Protein AF-A0A7R9T2K2-F1 (afdb_monomer_lite)

pLDDT: mean 84.85, std 17.27, range [42.06, 98.44]

Secondary structure (DSSP, 8-state):
----HHHHHHHHHHHHHHHHHHHHHHHHHH---SEEE-TTS-EEE--HHHHHHHHHHHHHHHHHHHHHHHHTTT-HHHHHHHHHHHHHHHHHHHHTTTTTHHHHHHSTTTHHHHHHHHHHS-HHHHHHHHHHHT--BTTTB--HHHHHTSTTHHHHHHHHHHHHHHHHHT--S--HHHHHHHHHHIIIIIHHHHHHHHHTHHHHHH-TTHHHHHHHHHHHHTT----

Organism: NCBI:txid242159

Foldseek 3Di:
DDDDPVVVVVVVVVVVVCVVVVVVVVCVVVVCPQWDQFPVRDIAHDDVVLLVVLVVLVVLLVVLVVVLVVCVVPDVVVNVVSLVVNQVSLLVNLVVCPLRLQNQQQGPRRLVSNLSSLQSYDLVSLLVSLLRQQDADPVRGHHLLRLQLGPRSLVSLLSSLLSNLVVLLPPPDDDVVNVVVVVCSCVRHLVSNVVSCVVCVVVLCPRPRNVSSVVSSVCSVVSHSPD

Radius of gyration: 21.31 Å; chains: 1; bounding box: 49×61×59 Å

Structure (mmCIF, N/CA/C/O backbone):
data_AF-A0A7R9T2K2-F1
#
_entry.id   AF-A0A7R9T2K2-F1
#
loop_
_atom_site.group_PDB
_atom_site.id
_atom_site.type_symbol
_atom_site.label_atom_id
_atom_site.label_alt_id
_atom_site.label_comp_id
_atom_site.label_asym_id
_atom_site.label_entity_id
_atom_site.label_seq_id
_atom_site.pdbx_PDB_ins_code
_atom_site.Cartn_x
_atom_site.Cartn_y
_atom_site.Cartn_z
_atom_site.occupancy
_atom_site.B_iso_or_equiv
_atom_site.auth_seq_id
_atom_site.auth_comp_id
_atom_site.auth_asym_id
_atom_site.auth_atom_id
_atom_site.pdbx_PDB_model_num
ATOM 1 N N . ARG A 1 1 ? 20.305 40.143 42.057 1.00 48.41 1 ARG A N 1
ATOM 2 C CA . ARG A 1 1 ? 20.925 39.956 40.721 1.00 48.41 1 ARG A CA 1
ATOM 3 C C . ARG A 1 1 ? 19.793 39.776 39.711 1.00 48.41 1 ARG A C 1
ATOM 5 O O . ARG A 1 1 ? 19.156 38.735 39.731 1.00 48.41 1 ARG A O 1
ATOM 12 N N . ARG A 1 2 ? 19.451 40.817 38.937 1.00 42.06 2 ARG A N 1
ATOM 13 C CA . ARG A 1 2 ? 18.378 40.760 37.926 1.00 42.06 2 ARG A CA 1
ATOM 14 C C . ARG A 1 2 ? 18.908 40.005 36.703 1.00 42.06 2 ARG A C 1
ATOM 16 O O . ARG A 1 2 ? 19.806 40.507 36.034 1.00 42.06 2 ARG A O 1
ATOM 23 N N . PHE A 1 3 ? 18.397 38.805 36.438 1.00 43.12 3 PHE A N 1
ATOM 24 C CA . PHE A 1 3 ? 18.630 38.129 35.161 1.00 43.12 3 PHE A CA 1
ATOM 25 C C . PHE A 1 3 ? 17.801 38.852 34.093 1.00 43.12 3 PHE A C 1
ATOM 27 O O . PHE A 1 3 ? 16.577 38.886 34.155 1.00 43.12 3 PHE A O 1
ATOM 34 N N . SER A 1 4 ? 18.491 39.513 33.166 1.00 47.34 4 SER A N 1
ATOM 35 C CA . SER A 1 4 ? 17.900 40.232 32.037 1.00 47.34 4 SER A CA 1
ATOM 36 C C . SER A 1 4 ? 17.168 39.257 31.108 1.00 47.34 4 SER A C 1
ATOM 38 O O . SER A 1 4 ? 17.781 38.312 30.615 1.00 47.34 4 SER A O 1
ATOM 40 N N . GLY A 1 5 ? 15.884 39.506 30.822 1.00 48.59 5 GLY A N 1
ATOM 41 C CA . GLY A 1 5 ? 15.076 38.722 29.872 1.00 48.59 5 GLY A CA 1
ATOM 42 C C . GLY A 1 5 ? 15.668 38.636 28.455 1.00 48.59 5 GLY A C 1
ATOM 43 O O . GLY A 1 5 ? 15.322 37.735 27.694 1.00 48.59 5 GLY A O 1
ATOM 44 N N . ALA A 1 6 ? 16.641 39.492 28.122 1.00 51.66 6 ALA A N 1
ATOM 45 C CA . ALA A 1 6 ? 17.365 39.446 26.855 1.00 51.66 6 ALA A CA 1
ATOM 46 C C . ALA A 1 6 ? 18.322 38.242 26.722 1.00 51.66 6 ALA A C 1
ATOM 48 O O . ALA A 1 6 ? 18.713 37.910 25.602 1.00 51.66 6 ALA A O 1
ATOM 49 N N . SER A 1 7 ? 18.714 37.584 27.824 1.00 51.03 7 SER A N 1
ATOM 50 C CA . SER A 1 7 ? 19.574 36.386 27.781 1.00 51.03 7 SER A CA 1
ATOM 51 C C . SER A 1 7 ? 18.786 35.099 27.514 1.00 51.03 7 SER A C 1
ATOM 53 O O . SER A 1 7 ? 19.304 34.182 26.880 1.00 51.03 7 SER A O 1
ATOM 55 N N . ILE A 1 8 ? 17.521 35.054 27.941 1.00 51.62 8 ILE A N 1
ATOM 56 C CA . ILE A 1 8 ? 16.610 33.924 27.712 1.00 51.62 8 ILE A CA 1
ATOM 57 C C . ILE A 1 8 ? 16.09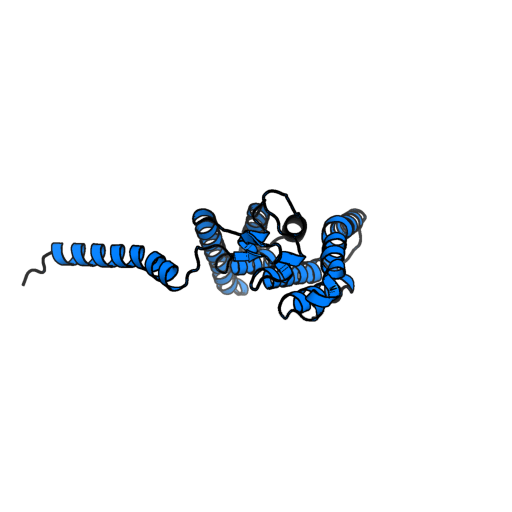4 33.952 26.270 1.00 51.62 8 ILE A C 1
ATOM 59 O O . ILE A 1 8 ? 16.099 32.921 25.602 1.00 51.62 8 ILE A O 1
ATOM 63 N N . ALA A 1 9 ? 15.734 35.136 25.760 1.00 55.19 9 ALA A N 1
ATOM 64 C CA . ALA A 1 9 ? 15.305 35.302 24.372 1.00 55.19 9 ALA A CA 1
ATOM 65 C C . ALA A 1 9 ? 16.417 34.940 23.368 1.00 55.19 9 ALA A C 1
ATOM 67 O O . ALA A 1 9 ? 16.156 34.255 22.386 1.00 55.19 9 ALA A O 1
ATOM 68 N N . ARG A 1 10 ? 17.675 35.318 23.649 1.00 53.47 10 ARG A N 1
ATOM 69 C CA . ARG A 1 10 ? 18.823 34.939 22.806 1.00 53.47 10 ARG A CA 1
ATOM 70 C C . ARG A 1 10 ? 19.151 33.448 22.846 1.00 53.47 10 ARG A C 1
ATOM 72 O O . ARG A 1 10 ? 19.565 32.921 21.823 1.00 53.47 10 ARG A O 1
ATOM 79 N N . ARG A 1 11 ? 18.964 32.769 23.985 1.00 49.38 11 ARG A N 1
ATOM 80 C CA . ARG A 1 11 ? 19.137 31.307 24.058 1.00 49.38 11 ARG A CA 1
ATOM 81 C C . ARG A 1 11 ? 18.067 30.565 23.268 1.00 49.38 11 ARG A C 1
ATOM 83 O O . ARG A 1 11 ? 18.427 29.689 22.503 1.00 49.38 11 ARG A O 1
ATOM 90 N N . ARG A 1 12 ? 16.796 30.970 23.376 1.00 49.62 12 ARG A N 1
ATOM 91 C CA . ARG A 1 12 ? 15.718 30.372 22.570 1.00 49.62 12 ARG A CA 1
ATOM 92 C C . ARG A 1 12 ? 15.940 30.571 21.071 1.00 49.62 12 ARG A C 1
ATOM 94 O O . ARG A 1 12 ? 15.890 29.603 20.336 1.00 49.62 12 ARG A O 1
ATOM 101 N N . ALA A 1 13 ? 16.315 31.778 20.644 1.00 52.44 13 ALA A N 1
ATOM 102 C CA . ALA A 1 13 ? 16.625 32.037 19.237 1.00 52.44 13 ALA A CA 1
ATOM 103 C C . ALA A 1 13 ? 17.843 31.239 18.723 1.00 52.44 13 ALA A C 1
ATOM 105 O O . ALA A 1 13 ? 17.865 30.841 17.564 1.00 52.44 13 ALA A O 1
ATOM 106 N N . MET A 1 14 ? 18.851 30.982 19.569 1.00 52.34 14 MET A N 1
ATOM 107 C CA . MET A 1 14 ? 19.982 30.111 19.217 1.00 52.34 14 MET A CA 1
ATOM 108 C C . MET A 1 14 ? 19.599 28.627 19.166 1.00 52.34 14 MET A C 1
ATOM 110 O O . MET A 1 14 ? 20.089 27.921 18.290 1.00 52.34 14 MET A O 1
ATOM 114 N N . ASP A 1 15 ? 18.744 28.160 20.077 1.00 50.56 15 ASP A N 1
ATOM 115 C CA . ASP A 1 15 ? 18.265 26.773 20.103 1.00 50.56 15 ASP A CA 1
ATOM 116 C C . ASP A 1 15 ? 17.309 26.477 18.932 1.00 50.56 15 ASP A C 1
ATOM 118 O O . ASP A 1 15 ? 17.350 25.379 18.375 1.00 50.56 15 ASP A O 1
ATOM 122 N N . ASP A 1 16 ? 16.503 27.459 18.515 1.00 49.00 16 ASP A N 1
ATOM 123 C CA . ASP A 1 16 ? 15.620 27.357 17.347 1.00 49.00 16 ASP A CA 1
ATOM 124 C C . ASP A 1 16 ? 16.428 27.393 16.035 1.00 49.00 16 ASP A C 1
ATOM 126 O O . ASP A 1 16 ? 16.265 26.511 15.193 1.00 49.00 16 ASP A O 1
ATOM 130 N N . ALA A 1 17 ? 17.409 28.297 15.908 1.00 50.56 17 ALA A N 1
ATOM 131 C CA . ALA A 1 17 ? 18.311 28.329 14.750 1.00 50.56 17 ALA A CA 1
ATOM 132 C C . ALA A 1 17 ? 19.184 27.062 14.641 1.00 50.56 17 ALA A C 1
ATOM 134 O O . ALA A 1 17 ? 19.429 26.557 13.549 1.00 50.56 17 ALA A O 1
ATOM 135 N N . ALA A 1 18 ? 19.636 26.498 15.768 1.00 49.78 18 ALA A N 1
ATOM 136 C CA . ALA A 1 18 ? 20.389 25.243 15.782 1.00 49.78 18 ALA A CA 1
ATOM 137 C C . ALA A 1 18 ? 19.525 24.016 15.434 1.00 49.78 18 ALA A C 1
ATOM 139 O O . ALA A 1 18 ? 20.064 23.009 14.965 1.00 49.78 18 ALA A O 1
ATOM 140 N N . ARG A 1 19 ? 18.204 24.082 15.657 1.00 52.59 19 ARG A N 1
ATOM 141 C CA . ARG A 1 19 ? 17.244 23.045 15.252 1.00 52.59 19 ARG A CA 1
ATOM 142 C C . ARG A 1 19 ? 16.936 23.088 13.758 1.00 52.59 19 ARG A C 1
ATOM 144 O O . ARG A 1 19 ? 16.847 22.015 13.166 1.00 52.59 19 ARG A O 1
ATOM 151 N N . GLU A 1 20 ? 16.844 24.273 13.157 1.00 48.16 20 GLU A N 1
ATOM 152 C CA . GLU A 1 20 ? 16.652 24.434 11.706 1.00 48.16 20 GLU A CA 1
ATOM 153 C C . GLU A 1 20 ? 17.905 24.038 10.897 1.00 48.16 20 GLU A C 1
ATOM 155 O O . GLU A 1 20 ? 17.788 23.387 9.862 1.00 48.16 20 GLU A O 1
ATOM 160 N N . ASP A 1 21 ? 19.113 24.295 11.416 1.00 46.91 21 ASP A N 1
ATOM 161 C CA . ASP A 1 21 ? 20.395 23.961 10.757 1.00 46.91 21 ASP A CA 1
ATOM 162 C C . ASP A 1 21 ? 20.794 22.467 10.853 1.00 46.91 21 ASP A C 1
ATOM 164 O O . ASP A 1 21 ? 21.675 21.973 10.135 1.00 46.91 21 ASP A O 1
ATOM 168 N N . ALA A 1 22 ? 20.218 21.731 11.806 1.00 52.84 22 ALA A N 1
ATOM 169 C CA . ALA A 1 22 ? 20.553 20.332 12.074 1.00 52.84 22 ALA A CA 1
ATOM 170 C C . ALA A 1 22 ? 20.164 19.341 10.950 1.00 52.84 22 ALA A C 1
ATOM 172 O O . ALA A 1 22 ? 20.982 18.459 10.651 1.00 52.84 22 ALA A O 1
ATOM 173 N N . PRO A 1 23 ? 18.968 19.413 10.327 1.00 52.22 23 PRO A N 1
ATOM 174 C CA . PRO A 1 23 ? 18.592 18.516 9.235 1.00 52.22 23 PRO A CA 1
ATOM 175 C C . PRO A 1 23 ? 19.443 18.718 7.974 1.00 52.22 23 PRO A C 1
ATOM 177 O O . PRO A 1 23 ? 19.905 17.726 7.405 1.00 52.22 23 PRO A O 1
ATOM 180 N N . GLU A 1 24 ? 19.742 19.958 7.575 1.00 51.50 24 GLU A N 1
ATOM 181 C CA . GLU A 1 24 ? 20.587 20.242 6.401 1.00 51.50 24 GLU A CA 1
ATOM 182 C C . GLU A 1 24 ? 22.027 19.745 6.581 1.00 51.50 24 GLU A C 1
ATOM 184 O O . GLU A 1 24 ? 22.575 19.072 5.703 1.00 51.50 24 GLU A O 1
ATOM 189 N N . LYS A 1 25 ? 22.630 19.963 7.758 1.00 49.28 25 LYS A N 1
ATOM 190 C CA . LYS A 1 25 ? 23.988 19.470 8.056 1.00 49.28 25 LYS A CA 1
ATOM 191 C C . LYS A 1 25 ? 24.073 17.941 8.118 1.00 49.28 25 LYS A C 1
ATOM 193 O O . LYS A 1 25 ? 25.137 17.381 7.847 1.00 49.28 25 LYS A O 1
ATOM 198 N N . ARG A 1 26 ? 22.979 17.247 8.462 1.00 50.62 26 ARG A N 1
ATOM 199 C CA . ARG A 1 26 ? 22.900 15.774 8.405 1.00 50.62 26 ARG A CA 1
ATOM 200 C C . ARG A 1 26 ? 22.750 15.261 6.970 1.00 50.62 26 ARG A C 1
ATOM 202 O O . ARG A 1 26 ? 23.445 14.306 6.629 1.00 50.62 26 ARG A O 1
ATOM 209 N N . ARG A 1 27 ? 21.931 15.910 6.130 1.00 49.78 27 ARG A N 1
ATOM 210 C CA . ARG A 1 27 ? 21.789 15.586 4.691 1.00 49.78 27 ARG A CA 1
ATOM 211 C C . ARG A 1 27 ? 23.114 15.750 3.942 1.00 49.78 27 ARG A C 1
ATOM 213 O O . ARG A 1 27 ? 23.543 14.845 3.233 1.00 49.78 27 ARG A O 1
ATOM 220 N N . ALA A 1 28 ? 23.829 16.845 4.203 1.00 47.56 28 ALA A N 1
ATOM 221 C CA . ALA A 1 28 ? 25.133 17.114 3.598 1.00 47.56 28 ALA A CA 1
ATOM 222 C C . ALA A 1 28 ? 26.215 16.077 3.967 1.00 47.56 28 ALA A C 1
ATOM 224 O O . ALA A 1 28 ? 27.130 15.839 3.183 1.00 47.56 28 ALA A O 1
ATOM 225 N N . LYS A 1 29 ? 26.120 15.434 5.142 1.00 47.97 29 LYS A N 1
ATOM 226 C CA . L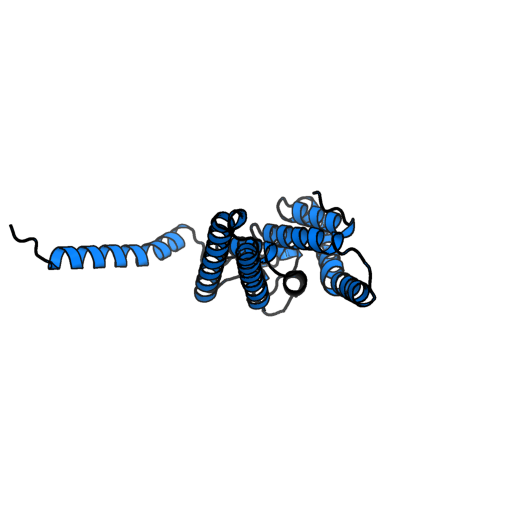YS A 1 29 ? 27.075 14.401 5.583 1.00 47.97 29 LYS A CA 1
ATOM 227 C C . LYS A 1 29 ? 26.783 12.999 5.049 1.00 47.97 29 LYS A C 1
ATOM 229 O O . LYS A 1 29 ? 27.718 12.208 4.973 1.00 47.97 29 LYS A O 1
ATOM 234 N N . SER A 1 30 ? 25.532 12.665 4.722 1.00 55.50 30 SER A N 1
ATOM 235 C CA . SER A 1 30 ? 25.194 11.327 4.213 1.00 55.50 30 SER A CA 1
ATOM 236 C C . SER A 1 30 ? 25.222 11.225 2.688 1.00 55.50 30 SER A C 1
ATOM 238 O O . SER A 1 30 ? 25.209 10.114 2.167 1.00 55.50 30 SER A O 1
ATOM 240 N N . GLY A 1 31 ? 25.233 12.353 1.966 1.00 51.28 31 GLY A N 1
ATOM 241 C CA . GLY A 1 31 ? 25.070 12.364 0.508 1.00 51.28 31 GLY A CA 1
ATOM 242 C C . GLY A 1 31 ? 23.664 11.952 0.048 1.00 51.28 31 GLY A C 1
ATOM 243 O O . GLY A 1 31 ? 23.427 11.842 -1.152 1.00 51.28 31 GLY A O 1
ATOM 244 N N . TYR A 1 32 ? 22.735 11.733 0.987 1.00 62.19 32 TYR A N 1
ATOM 245 C CA . TYR A 1 32 ? 21.325 11.485 0.710 1.00 62.19 32 TYR A CA 1
ATOM 246 C C . TYR A 1 32 ? 20.645 12.822 0.412 1.00 62.19 32 TYR A C 1
ATOM 248 O O . TYR A 1 32 ? 20.400 13.626 1.312 1.00 62.19 32 TYR A O 1
ATOM 256 N N . ASP A 1 33 ? 20.335 13.052 -0.860 1.00 67.00 33 ASP A N 1
ATOM 257 C CA . ASP A 1 33 ? 19.627 14.237 -1.355 1.00 67.00 33 ASP A CA 1
ATOM 258 C C . ASP A 1 33 ? 18.100 14.160 -1.147 1.00 67.00 33 ASP A C 1
ATOM 260 O O . ASP A 1 33 ? 17.356 15.006 -1.643 1.00 67.00 33 ASP A O 1
ATOM 264 N N . GLY A 1 34 ? 17.627 13.156 -0.399 1.00 69.56 34 GLY A N 1
ATOM 265 C CA . GLY A 1 34 ? 16.204 12.870 -0.228 1.00 69.56 34 GLY A CA 1
ATOM 266 C C . GLY A 1 34 ? 15.605 12.035 -1.361 1.00 69.56 34 GLY A C 1
ATOM 267 O O . GLY A 1 34 ? 14.399 11.807 -1.345 1.00 69.56 34 GLY A O 1
ATOM 268 N N . SER A 1 35 ? 16.413 11.594 -2.334 1.00 82.69 35 SER A N 1
ATOM 269 C CA . SER A 1 35 ? 15.970 10.713 -3.412 1.00 82.69 35 SER A CA 1
ATOM 270 C C . SER A 1 35 ? 16.514 9.290 -3.272 1.00 82.69 35 SER A C 1
ATOM 272 O O . SER A 1 35 ? 17.621 9.059 -2.781 1.00 82.69 35 SER A O 1
ATOM 274 N N . VAL A 1 36 ? 15.728 8.315 -3.721 1.00 85.88 36 VAL A N 1
ATOM 275 C CA . VAL A 1 36 ? 16.078 6.893 -3.748 1.00 85.88 36 VAL A CA 1
ATOM 276 C C . VAL A 1 36 ? 16.181 6.445 -5.198 1.00 85.88 36 VAL A C 1
ATOM 278 O O . VAL A 1 36 ? 15.278 6.694 -5.991 1.00 85.88 36 VAL A O 1
ATOM 281 N N . GLN A 1 37 ? 17.276 5.780 -5.563 1.00 89.81 37 GLN A N 1
ATOM 282 C CA . GLN A 1 37 ? 17.420 5.217 -6.904 1.00 89.81 37 GLN A CA 1
ATOM 283 C C . GLN A 1 37 ? 16.712 3.858 -6.995 1.00 89.81 37 GLN A C 1
ATOM 285 O O . GLN A 1 37 ? 16.994 2.956 -6.203 1.00 89.81 37 GLN A O 1
ATOM 290 N N . GLY A 1 38 ? 15.804 3.712 -7.959 1.00 92.06 38 GLY A N 1
ATOM 291 C CA . GLY A 1 38 ? 15.180 2.438 -8.307 1.00 92.06 38 GLY A CA 1
ATOM 292 C C . GLY A 1 38 ? 16.083 1.568 -9.180 1.00 92.06 38 GLY A C 1
ATOM 293 O O . GLY A 1 38 ? 17.042 2.040 -9.797 1.00 92.06 38 GLY A O 1
ATOM 294 N N . CYS A 1 39 ? 15.776 0.270 -9.256 1.00 91.25 39 CYS A N 1
ATOM 295 C CA . CYS A 1 39 ? 16.501 -0.653 -10.139 1.00 91.25 39 CYS A CA 1
ATOM 296 C C . CYS A 1 39 ? 16.204 -0.433 -11.632 1.00 91.25 39 CYS A C 1
ATOM 298 O O . CYS A 1 39 ? 16.880 -1.006 -12.478 1.00 91.25 39 CYS A O 1
ATOM 300 N N . ASP A 1 40 ? 15.227 0.413 -11.946 1.00 92.06 40 ASP A N 1
ATOM 301 C CA . ASP A 1 40 ? 14.930 0.947 -13.276 1.00 92.06 40 ASP A CA 1
ATOM 302 C C . ASP A 1 40 ? 15.842 2.126 -13.675 1.00 92.06 40 ASP A C 1
ATOM 304 O O . ASP A 1 40 ? 15.687 2.707 -14.747 1.00 92.06 40 ASP A O 1
ATOM 308 N N . GLY A 1 41 ? 16.785 2.509 -12.807 1.00 90.88 41 GLY A N 1
ATOM 309 C CA . GLY A 1 41 ? 17.720 3.611 -13.027 1.00 90.88 41 GLY A CA 1
ATOM 310 C C . GLY A 1 41 ? 17.153 4.998 -12.713 1.00 90.88 41 GLY A C 1
ATOM 311 O O . GLY A 1 41 ? 17.906 5.974 -12.766 1.00 90.88 41 GLY A O 1
ATOM 312 N N . ARG A 1 42 ? 15.871 5.106 -12.341 1.00 91.06 42 ARG A N 1
ATOM 313 C CA . ARG A 1 42 ? 15.216 6.379 -12.010 1.00 91.06 42 ARG A CA 1
ATOM 314 C C . ARG A 1 42 ? 15.461 6.777 -10.560 1.00 91.06 42 ARG A C 1
ATOM 316 O O . ARG A 1 42 ? 15.783 5.943 -9.715 1.00 91.06 42 ARG A O 1
ATOM 323 N N . ARG A 1 43 ? 15.303 8.070 -10.266 1.00 90.69 43 ARG A N 1
ATOM 324 C CA . ARG A 1 43 ? 15.318 8.587 -8.893 1.00 90.69 43 ARG A CA 1
ATOM 325 C C . ARG A 1 43 ? 13.919 8.980 -8.458 1.00 90.69 43 ARG A C 1
ATOM 327 O O . ARG A 1 43 ? 13.256 9.759 -9.132 1.00 90.69 43 ARG A O 1
ATOM 334 N N . TYR A 1 44 ? 13.540 8.484 -7.295 1.00 91.19 44 TYR A N 1
ATOM 335 C CA . TYR A 1 44 ? 12.275 8.740 -6.636 1.00 91.19 44 TYR A CA 1
ATOM 336 C C . TYR A 1 44 ? 12.517 9.733 -5.518 1.00 91.19 44 TYR A C 1
ATOM 338 O O . TYR A 1 44 ? 13.372 9.491 -4.669 1.00 91.19 44 TYR A O 1
ATOM 346 N N . ARG A 1 45 ? 11.800 10.851 -5.517 1.00 90.19 45 ARG A N 1
ATOM 347 C CA . ARG A 1 45 ? 11.923 11.878 -4.486 1.00 90.19 45 ARG A CA 1
ATOM 348 C C . ARG A 1 45 ? 10.545 12.204 -3.949 1.00 90.19 45 ARG A C 1
ATOM 350 O O . ARG A 1 45 ? 9.612 12.370 -4.725 1.00 90.19 45 ARG A O 1
ATOM 357 N N . VAL A 1 46 ? 10.471 12.329 -2.634 1.00 91.00 46 VAL A N 1
ATOM 358 C CA . VAL A 1 46 ? 9.299 12.844 -1.935 1.00 91.00 46 VAL A CA 1
ATOM 359 C C . VAL A 1 46 ? 9.625 14.267 -1.499 1.00 91.00 46 VAL A C 1
ATOM 361 O O . VAL A 1 46 ? 10.714 14.519 -0.963 1.00 91.00 46 VAL A O 1
ATOM 364 N N . ASP A 1 47 ? 8.734 15.206 -1.798 1.00 90.56 47 ASP A N 1
ATOM 365 C CA . ASP A 1 47 ? 8.868 16.581 -1.325 1.00 90.56 47 ASP A CA 1
ATOM 366 C C . ASP A 1 47 ? 8.628 16.677 0.194 1.00 90.56 47 ASP A C 1
ATOM 368 O O . ASP A 1 47 ? 8.168 15.738 0.846 1.00 90.56 47 ASP A O 1
ATOM 372 N N . GLU A 1 48 ? 9.046 17.788 0.800 1.00 91.38 48 GLU A N 1
ATOM 373 C CA . GLU A 1 48 ? 8.948 17.934 2.256 1.00 91.38 48 GLU A CA 1
ATOM 374 C C . GLU A 1 48 ? 7.505 18.129 2.734 1.00 91.38 48 GLU A C 1
ATOM 376 O O . GLU A 1 48 ? 7.220 17.785 3.879 1.00 91.38 48 GLU A O 1
ATOM 381 N N . ASP A 1 49 ? 6.600 18.608 1.876 1.00 93.88 49 ASP A N 1
ATOM 382 C CA . ASP A 1 49 ? 5.191 18.802 2.228 1.00 93.88 49 ASP A CA 1
ATOM 383 C C . ASP A 1 49 ? 4.490 17.444 2.352 1.00 93.88 49 ASP A C 1
ATOM 385 O O . ASP A 1 49 ? 3.805 17.183 3.341 1.00 93.88 49 ASP A O 1
ATOM 389 N N . ALA A 1 50 ? 4.745 16.529 1.414 1.00 93.75 50 ALA A N 1
ATOM 390 C CA . ALA A 1 50 ? 4.293 15.147 1.487 1.00 93.75 50 ALA A CA 1
ATOM 391 C C . ALA A 1 50 ? 4.884 14.434 2.712 1.00 93.75 50 ALA A C 1
ATOM 393 O O . ALA A 1 50 ? 4.169 13.741 3.434 1.00 93.75 50 ALA A O 1
ATOM 394 N N . VAL A 1 51 ? 6.170 14.640 3.014 1.00 94.38 51 VAL A N 1
ATOM 395 C CA . VAL A 1 51 ? 6.784 14.073 4.228 1.00 94.38 51 VAL A CA 1
ATOM 396 C C . VAL A 1 51 ? 6.103 14.602 5.488 1.00 94.38 51 VAL A C 1
ATOM 398 O O . VAL A 1 51 ? 5.770 13.807 6.363 1.00 94.38 51 VAL A O 1
ATOM 401 N N . ALA A 1 52 ? 5.877 15.914 5.585 1.00 95.94 52 ALA A N 1
ATOM 402 C CA . ALA A 1 52 ? 5.192 16.522 6.722 1.00 95.94 52 ALA A CA 1
ATOM 403 C C . ALA A 1 52 ? 3.763 15.980 6.873 1.00 95.94 52 ALA A C 1
ATOM 405 O O . ALA A 1 52 ? 3.356 15.630 7.980 1.00 95.94 52 ALA A O 1
ATOM 406 N N . TYR A 1 53 ? 3.047 15.827 5.758 1.00 97.00 53 TYR A N 1
ATOM 407 C CA . TYR A 1 53 ? 1.719 15.225 5.727 1.00 97.00 53 TYR A CA 1
ATOM 408 C C . TYR A 1 53 ? 1.723 13.795 6.289 1.00 97.00 53 TYR A C 1
ATOM 410 O O . TYR A 1 53 ? 0.967 13.499 7.214 1.00 97.00 53 TYR A O 1
ATOM 418 N N . TYR A 1 54 ? 2.605 12.906 5.818 1.00 97.00 54 TYR A N 1
ATOM 419 C CA . TYR A 1 54 ? 2.655 11.528 6.331 1.00 97.00 54 TYR A CA 1
ATOM 420 C C . TYR A 1 54 ? 3.187 11.435 7.772 1.00 97.00 54 TYR A C 1
ATOM 422 O O . TYR A 1 54 ? 2.828 10.508 8.502 1.00 97.00 54 TYR A O 1
ATOM 430 N N . ASP A 1 55 ? 3.979 12.404 8.229 1.00 97.25 55 ASP A N 1
ATOM 431 C CA . ASP A 1 55 ? 4.334 12.540 9.645 1.00 97.25 55 ASP A CA 1
ATOM 432 C C . ASP A 1 55 ? 3.094 12.857 10.505 1.00 97.25 55 ASP A C 1
ATOM 434 O O . ASP A 1 55 ? 2.935 12.311 11.601 1.00 97.25 55 ASP A O 1
ATOM 438 N N . GLU A 1 56 ? 2.188 13.711 10.021 1.00 98.25 56 GLU A N 1
ATOM 439 C CA . GLU A 1 56 ? 0.917 14.011 10.693 1.00 98.25 56 GLU A CA 1
ATOM 440 C C . GLU A 1 56 ? -0.035 12.813 10.691 1.00 98.25 56 GLU A C 1
ATOM 442 O O . GLU A 1 56 ? -0.619 12.503 11.733 1.00 98.25 56 GLU A O 1
ATOM 447 N N . ILE A 1 57 ? -0.124 12.082 9.574 1.00 98.44 57 ILE A N 1
ATOM 448 C CA . ILE A 1 57 ? -0.895 10.834 9.494 1.00 98.44 57 ILE A CA 1
ATOM 449 C C . ILE A 1 57 ? -0.398 9.819 10.529 1.00 98.44 57 ILE A C 1
ATOM 451 O O . ILE A 1 57 ? -1.208 9.256 11.268 1.00 98.44 57 ILE A O 1
ATOM 455 N N . GLN A 1 58 ? 0.919 9.624 10.657 1.00 98.00 58 GLN A N 1
ATOM 456 C CA . GLN A 1 58 ? 1.470 8.715 11.666 1.00 98.00 58 GLN A CA 1
ATOM 457 C C . GLN A 1 58 ? 1.081 9.147 13.086 1.00 98.00 58 GLN A C 1
ATOM 459 O O . GLN A 1 58 ? 0.646 8.322 13.888 1.00 98.00 58 GLN A O 1
ATOM 464 N N . ARG A 1 59 ? 1.179 10.447 13.400 1.00 98.31 59 ARG A N 1
ATOM 465 C CA . ARG A 1 59 ? 0.783 10.972 14.720 1.00 98.31 59 ARG A CA 1
ATOM 466 C C . ARG A 1 59 ? -0.700 10.758 15.007 1.00 98.31 59 ARG A C 1
ATOM 468 O O . ARG A 1 59 ? -1.046 10.474 16.156 1.00 98.31 59 ARG A O 1
ATOM 475 N N . ALA A 1 60 ? -1.555 10.899 13.996 1.00 98.44 60 ALA A N 1
ATOM 476 C CA . ALA A 1 60 ? -2.987 10.661 14.119 1.00 98.44 60 ALA A CA 1
ATOM 477 C C . ALA A 1 60 ? -3.283 9.179 14.398 1.00 98.44 60 ALA A C 1
ATOM 479 O O . ALA A 1 60 ? -3.982 8.867 15.362 1.00 98.44 60 ALA A O 1
ATOM 480 N N . LEU A 1 61 ? -2.668 8.260 13.645 1.00 98.19 61 LEU A N 1
ATOM 481 C CA . LEU A 1 61 ? -2.805 6.816 13.874 1.00 98.19 61 LEU A CA 1
ATOM 482 C C . LEU A 1 61 ? -2.301 6.399 15.265 1.00 98.19 61 LEU A C 1
ATOM 484 O O . LEU A 1 61 ? -2.988 5.655 15.969 1.00 98.19 61 LEU A O 1
ATOM 488 N N . ASP A 1 62 ? -1.159 6.933 15.704 1.00 97.69 62 ASP A N 1
ATOM 489 C CA . ASP A 1 62 ? -0.620 6.679 17.044 1.00 97.69 62 ASP A CA 1
ATOM 490 C C . ASP A 1 62 ? -1.560 7.201 18.144 1.00 97.69 62 ASP A C 1
ATOM 492 O O . ASP A 1 62 ? -1.664 6.610 19.222 1.00 97.69 62 ASP A O 1
ATOM 496 N N . ALA A 1 63 ? -2.235 8.331 17.907 1.00 97.69 63 ALA A N 1
ATOM 497 C CA . ALA A 1 6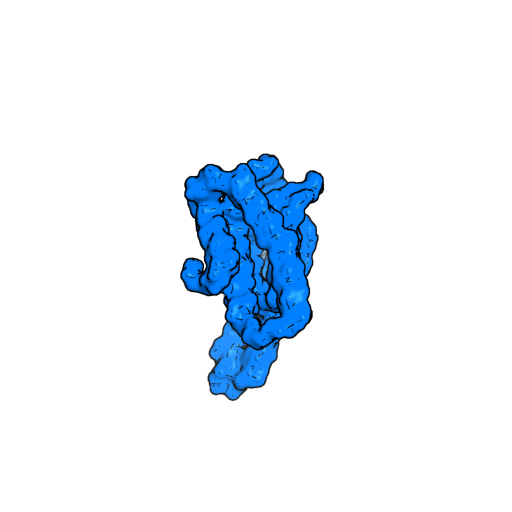3 ? -3.213 8.884 18.838 1.00 97.69 63 ALA A CA 1
ATOM 498 C C . ALA A 1 63 ? -4.463 8.004 18.940 1.00 97.69 63 ALA A C 1
ATOM 500 O O . ALA A 1 63 ? -4.898 7.721 20.058 1.00 97.69 63 ALA A O 1
ATOM 501 N N . CYS A 1 64 ? -4.991 7.520 17.812 1.00 97.19 64 CYS A N 1
ATOM 502 C CA . CYS A 1 64 ? -6.084 6.548 17.806 1.00 97.19 64 CYS A CA 1
ATOM 503 C C . CYS A 1 64 ? -5.686 5.262 18.540 1.00 97.19 64 CYS A C 1
ATOM 505 O O . CYS A 1 64 ? -6.453 4.760 19.351 1.00 97.19 64 CYS A O 1
ATOM 507 N N . GLU A 1 65 ? -4.476 4.741 18.323 1.00 95.12 65 GLU A N 1
ATOM 508 C CA . GLU A 1 65 ? -4.017 3.526 19.005 1.00 95.12 65 GLU A CA 1
ATOM 509 C C . GLU A 1 65 ? -3.926 3.692 20.526 1.00 95.12 65 GLU A C 1
ATOM 511 O O . GLU A 1 65 ? -4.342 2.799 21.267 1.00 95.12 65 GLU A O 1
ATOM 516 N N . ARG A 1 66 ? -3.408 4.830 21.005 1.00 95.44 66 ARG A N 1
ATOM 517 C CA . ARG A 1 66 ? -3.373 5.125 22.445 1.00 95.44 66 ARG A CA 1
ATOM 518 C C . ARG A 1 66 ? -4.779 5.210 23.032 1.00 95.44 66 ARG A C 1
ATOM 520 O O . ARG A 1 66 ? -5.051 4.515 24.006 1.00 95.44 66 ARG A O 1
ATOM 527 N N . ARG A 1 67 ? -5.668 5.983 22.397 1.00 95.62 67 ARG A N 1
ATOM 528 C CA . ARG A 1 67 ? -7.069 6.130 22.824 1.00 95.62 67 ARG A CA 1
ATOM 529 C C . ARG A 1 67 ? -7.780 4.777 22.861 1.00 95.62 67 ARG A C 1
ATOM 531 O O . ARG A 1 67 ? -8.342 4.418 23.884 1.00 95.62 67 ARG A O 1
ATOM 538 N N . ALA A 1 68 ? -7.666 3.972 21.803 1.00 92.69 68 ALA A N 1
ATOM 539 C CA . ALA A 1 68 ? -8.300 2.655 21.741 1.00 92.69 68 ALA A CA 1
ATOM 540 C C . ALA A 1 68 ? -7.850 1.737 22.890 1.00 92.69 68 ALA A C 1
ATOM 542 O O . ALA A 1 68 ? -8.671 1.040 23.475 1.00 92.69 68 ALA A O 1
ATOM 543 N N . ARG A 1 69 ? -6.561 1.751 23.261 1.00 90.25 69 ARG A N 1
ATOM 544 C CA . ARG A 1 69 ? -6.046 0.938 24.380 1.00 90.25 69 ARG A CA 1
ATOM 545 C C . ARG A 1 69 ? -6.590 1.360 25.740 1.00 90.25 69 ARG A C 1
ATOM 547 O O . ARG A 1 69 ? -6.780 0.496 26.593 1.00 90.25 69 ARG A O 1
ATOM 554 N N . GLU A 1 70 ? -6.774 2.658 25.945 1.00 91.94 70 GLU A N 1
ATOM 555 C CA . GLU A 1 70 ? -7.324 3.216 27.182 1.00 91.94 70 GLU A CA 1
ATOM 556 C C . GLU A 1 70 ? -8.822 2.897 27.290 1.00 91.94 70 GLU A C 1
ATOM 558 O O . GLU A 1 70 ? -9.272 2.411 28.324 1.00 91.94 70 GLU A O 1
ATOM 563 N N . THR A 1 71 ? -9.562 3.048 26.190 1.00 89.75 71 THR A N 1
ATOM 564 C CA . THR A 1 71 ? -11.023 2.905 26.149 1.00 89.75 71 THR A CA 1
ATOM 565 C C . THR A 1 71 ? -11.516 1.453 26.041 1.00 89.75 71 THR A C 1
ATOM 567 O O . THR A 1 71 ? -12.612 1.146 26.502 1.00 89.75 71 THR A O 1
ATOM 570 N N . ALA A 1 72 ? -10.717 0.518 25.502 1.00 82.50 72 ALA A N 1
ATOM 571 C CA . ALA A 1 72 ? -11.155 -0.844 25.139 1.00 82.50 72 ALA A CA 1
ATOM 572 C C . ALA A 1 72 ? -11.782 -1.694 26.263 1.00 82.50 72 ALA A C 1
ATOM 574 O O . ALA A 1 72 ? -12.399 -2.717 25.975 1.00 82.50 72 ALA A O 1
ATOM 575 N N . ARG A 1 73 ? -11.592 -1.338 27.538 1.00 81.06 73 ARG A N 1
ATOM 576 C CA . ARG A 1 73 ? -12.184 -2.060 28.682 1.00 81.06 73 ARG A CA 1
ATOM 577 C C . ARG A 1 73 ? -13.384 -1.353 29.300 1.00 81.06 73 ARG A C 1
ATOM 579 O O . ARG A 1 73 ? -14.069 -1.960 30.118 1.00 81.06 73 ARG A O 1
ATOM 586 N N . GLU A 1 74 ? -13.578 -0.086 28.966 1.00 89.38 74 GLU A N 1
ATOM 587 C CA . GLU A 1 74 ? -14.521 0.809 29.631 1.00 89.38 74 GLU A CA 1
ATOM 588 C C . GLU A 1 74 ? -15.724 1.098 28.734 1.00 89.38 74 GLU A C 1
ATOM 590 O O . GLU A 1 74 ? -16.854 1.084 29.220 1.00 89.38 74 GLU A O 1
ATOM 595 N N . ASP A 1 75 ? -15.488 1.276 27.432 1.00 92.56 75 ASP A N 1
ATOM 596 C CA . ASP A 1 75 ? -16.522 1.591 26.452 1.00 92.56 75 ASP A CA 1
ATOM 597 C C . ASP A 1 75 ? -16.216 0.925 25.097 1.00 92.56 75 ASP A C 1
ATOM 599 O O . ASP A 1 75 ? -15.326 1.330 24.347 1.00 92.56 75 ASP A O 1
ATOM 603 N N . GLU A 1 76 ? -16.956 -0.138 24.776 1.00 89.94 76 GLU A N 1
ATOM 604 C CA . GLU A 1 76 ? -16.798 -0.839 23.498 1.00 89.94 76 GLU A CA 1
ATOM 605 C C . GLU A 1 76 ? -17.263 -0.005 22.295 1.00 89.94 76 GLU A C 1
ATOM 607 O O . GLU A 1 76 ? -16.741 -0.186 21.194 1.00 89.94 76 GLU A O 1
ATOM 612 N N . GLU A 1 77 ? -18.249 0.878 22.469 1.00 92.69 77 GLU A N 1
ATOM 613 C CA . GLU A 1 77 ? -18.793 1.693 21.380 1.00 92.69 77 GLU A CA 1
ATOM 614 C C . GLU A 1 77 ? -17.800 2.792 20.999 1.00 92.69 77 GLU A C 1
ATOM 616 O O . GLU A 1 77 ? -17.473 2.953 19.820 1.00 92.69 77 GLU A O 1
ATOM 621 N N . GLU A 1 78 ? -17.230 3.473 21.993 1.00 92.69 78 GLU A N 1
ATOM 622 C CA . GLU A 1 78 ? -16.180 4.461 21.762 1.00 92.69 78 GLU A CA 1
ATOM 623 C C . GLU A 1 78 ? -14.906 3.806 21.199 1.00 92.69 78 GLU A C 1
ATOM 625 O O . GLU A 1 78 ? -14.308 4.335 20.257 1.00 92.69 78 GLU A O 1
ATOM 630 N N . ALA A 1 79 ? -14.517 2.621 21.686 1.00 92.69 79 ALA A N 1
ATOM 631 C CA . ALA A 1 79 ? -13.384 1.882 21.127 1.00 92.69 79 ALA A CA 1
ATOM 632 C C . ALA A 1 79 ? -13.583 1.561 19.632 1.00 92.69 79 ALA A C 1
ATOM 634 O O . ALA A 1 79 ? -12.670 1.773 18.829 1.00 92.69 79 ALA A O 1
ATOM 635 N N . ARG A 1 80 ? -14.789 1.130 19.232 1.00 93.31 80 ARG A N 1
ATOM 636 C CA . ARG A 1 80 ? -15.134 0.908 17.815 1.00 93.31 80 ARG A CA 1
ATOM 637 C C . ARG A 1 80 ? -15.108 2.200 17.002 1.00 93.31 80 ARG A C 1
ATOM 639 O O . ARG A 1 80 ? -14.613 2.182 15.876 1.00 93.31 80 ARG A O 1
ATOM 646 N N . ALA A 1 81 ? -15.587 3.313 17.559 1.00 95.88 81 ALA A N 1
ATOM 647 C CA . ALA A 1 81 ? -15.548 4.612 16.888 1.00 95.88 81 ALA A CA 1
ATOM 648 C C . ALA A 1 81 ? -14.102 5.073 16.622 1.00 95.88 81 ALA A C 1
ATOM 650 O O . ALA A 1 81 ? -13.792 5.565 15.538 1.00 95.88 81 ALA A O 1
ATOM 651 N N . ILE A 1 82 ? -13.188 4.845 17.572 1.00 96.69 82 ILE A N 1
ATOM 652 C CA . ILE A 1 82 ? -11.756 5.137 17.408 1.00 96.69 82 ILE A CA 1
ATOM 653 C C . ILE A 1 82 ? -11.123 4.244 16.330 1.00 96.69 82 ILE A C 1
ATOM 655 O O . ILE A 1 82 ? -10.296 4.704 15.538 1.00 96.69 82 ILE A O 1
ATOM 659 N N . GLU A 1 83 ? -11.490 2.963 16.280 1.00 95.06 83 GLU A N 1
ATOM 660 C CA . GLU A 1 83 ? -11.027 2.059 15.223 1.00 95.06 83 GLU A CA 1
ATOM 661 C C . GLU A 1 83 ? -11.534 2.476 13.838 1.00 95.06 83 GLU A C 1
ATOM 663 O O . GLU A 1 83 ? -10.798 2.369 12.854 1.00 95.06 83 GLU A O 1
ATOM 668 N N . GLU A 1 84 ? -12.769 2.967 13.746 1.00 96.81 84 GLU A N 1
ATOM 669 C CA . GLU A 1 84 ? -13.339 3.496 12.509 1.00 96.81 84 GLU A CA 1
ATOM 670 C C . GLU A 1 84 ? -12.665 4.802 12.070 1.00 96.81 84 GLU A C 1
ATOM 672 O O . GLU A 1 84 ? -12.341 4.949 10.890 1.00 96.81 84 GLU A O 1
ATOM 677 N N . GLU A 1 85 ? -12.336 5.691 13.011 1.00 97.94 85 GLU A N 1
ATOM 678 C CA . GLU A 1 85 ? -11.516 6.882 12.760 1.00 97.94 85 GLU A CA 1
ATOM 679 C C . GLU A 1 85 ? -10.141 6.490 12.187 1.00 97.94 85 GLU A C 1
ATOM 681 O O . GLU A 1 85 ? -9.739 6.980 11.130 1.00 97.94 85 GLU A O 1
ATOM 686 N N . ALA A 1 86 ? -9.444 5.538 12.819 1.00 97.88 86 ALA A N 1
ATOM 687 C CA . ALA A 1 86 ? -8.151 5.047 12.338 1.00 97.88 86 ALA A CA 1
ATOM 688 C C . ALA A 1 86 ? -8.248 4.408 10.942 1.00 97.88 86 ALA A C 1
ATOM 690 O O . ALA A 1 86 ? -7.352 4.578 10.110 1.00 97.88 86 ALA A O 1
ATOM 691 N N . ARG A 1 87 ? -9.340 3.684 10.670 1.00 97.75 87 ARG A N 1
ATOM 692 C CA . ARG A 1 87 ? -9.623 3.093 9.356 1.00 97.75 87 ARG A CA 1
ATOM 693 C C . ARG A 1 87 ? -9.828 4.164 8.292 1.00 97.75 87 ARG A C 1
ATOM 695 O O . ARG A 1 87 ? -9.274 4.026 7.201 1.00 97.75 87 ARG A O 1
ATOM 702 N N . ALA A 1 88 ? -10.579 5.220 8.596 1.00 98.25 88 ALA A N 1
ATOM 703 C CA . ALA A 1 88 ? -10.792 6.341 7.686 1.00 98.25 88 ALA A CA 1
ATOM 704 C C . ALA A 1 88 ? -9.478 7.079 7.391 1.00 98.25 88 ALA A C 1
ATOM 706 O O . ALA A 1 88 ? -9.156 7.304 6.227 1.00 98.25 88 ALA A O 1
ATOM 707 N N . ILE A 1 89 ? -8.673 7.365 8.421 1.00 98.38 89 ILE A N 1
ATOM 708 C CA . ILE A 1 89 ? -7.352 7.997 8.268 1.00 98.38 89 ILE A CA 1
ATOM 709 C C . ILE A 1 89 ? -6.456 7.161 7.349 1.00 98.38 89 ILE A C 1
ATOM 711 O O . ILE A 1 89 ? -5.921 7.684 6.373 1.00 98.38 89 ILE A O 1
ATOM 715 N N . GLY A 1 90 ? -6.320 5.860 7.630 1.00 98.12 90 GLY A N 1
ATOM 716 C CA . GLY A 1 90 ? -5.482 4.970 6.826 1.00 98.12 90 GLY A CA 1
ATOM 717 C C . GLY A 1 90 ? -5.954 4.866 5.374 1.00 98.12 90 GLY A C 1
ATOM 718 O O . GLY A 1 90 ? -5.133 4.912 4.463 1.00 98.12 90 GLY A O 1
ATOM 719 N N . SER A 1 91 ? -7.267 4.770 5.150 1.00 98.31 91 SER A N 1
ATOM 720 C CA . SER A 1 91 ? -7.841 4.662 3.799 1.00 98.31 91 SER A CA 1
ATOM 721 C C . SER A 1 91 ? -7.600 5.930 2.985 1.00 98.31 91 SER A C 1
ATOM 723 O O . SER A 1 91 ? -7.059 5.858 1.884 1.00 98.31 91 SER A O 1
ATOM 725 N N . ASN A 1 92 ? -7.899 7.093 3.569 1.00 98.31 92 ASN A N 1
ATOM 726 C CA . ASN A 1 92 ? -7.711 8.386 2.916 1.00 98.31 92 ASN A CA 1
ATOM 727 C C . ASN A 1 92 ? -6.234 8.651 2.601 1.00 98.31 92 ASN A C 1
ATOM 729 O O . ASN A 1 92 ? -5.916 9.180 1.539 1.00 98.31 92 ASN A O 1
ATOM 733 N N . ALA A 1 93 ? -5.322 8.266 3.498 1.00 97.94 93 ALA A N 1
ATOM 734 C CA . ALA A 1 93 ? -3.889 8.423 3.272 1.00 97.94 93 ALA A CA 1
ATOM 735 C C . ALA A 1 93 ? -3.387 7.545 2.112 1.00 97.94 93 ALA A C 1
ATOM 737 O O . ALA A 1 93 ? -2.602 8.007 1.287 1.00 97.94 93 ALA A O 1
ATOM 738 N N . LEU A 1 94 ? -3.860 6.298 2.003 1.00 97.88 94 LEU A N 1
ATOM 739 C CA . LEU A 1 94 ? -3.513 5.432 0.870 1.00 97.88 94 LEU A CA 1
ATOM 740 C C . LEU A 1 94 ? -4.058 5.958 -0.461 1.00 97.88 94 LEU A C 1
ATOM 742 O O . LEU A 1 94 ? -3.377 5.868 -1.483 1.00 97.88 94 LEU A O 1
ATOM 746 N N . GLU A 1 95 ? -5.271 6.509 -0.467 1.00 96.50 95 GLU A N 1
ATOM 747 C CA . GLU A 1 95 ? -5.849 7.176 -1.638 1.00 96.50 95 GLU A CA 1
ATOM 748 C C . GLU A 1 95 ? -5.053 8.431 -2.020 1.00 96.50 95 GLU A C 1
ATOM 750 O O . GLU A 1 95 ? -4.713 8.605 -3.187 1.00 96.50 95 GLU A O 1
ATOM 755 N N . GLY A 1 96 ? -4.638 9.229 -1.032 1.00 92.94 96 GLY A N 1
ATOM 756 C CA . GLY A 1 96 ? -3.813 10.429 -1.207 1.00 92.94 96 GLY A CA 1
ATOM 757 C C . GLY A 1 96 ? -2.380 10.181 -1.699 1.00 92.94 96 GLY A C 1
ATOM 758 O O . GLY A 1 96 ? -1.649 11.137 -1.942 1.00 92.94 96 GLY A O 1
ATOM 759 N N . CYS A 1 97 ? -1.963 8.922 -1.872 1.00 91.62 97 CYS A N 1
ATOM 760 C CA . CYS A 1 97 ? -0.690 8.565 -2.507 1.00 91.62 97 CYS A CA 1
ATOM 761 C C . CYS A 1 97 ? -0.685 8.752 -4.034 1.00 91.62 97 CYS A C 1
ATOM 763 O O . CYS A 1 97 ? 0.347 8.470 -4.642 1.00 91.62 97 CYS A O 1
ATOM 765 N N . GLU A 1 98 ? -1.810 9.145 -4.644 1.00 90.81 98 GLU A N 1
ATOM 766 C CA . GLU A 1 98 ? -2.023 9.140 -6.096 1.00 90.81 98 GLU A CA 1
ATOM 767 C C . GLU A 1 98 ? -0.842 9.727 -6.890 1.00 90.81 98 GLU A C 1
ATOM 769 O O . GLU A 1 98 ? -0.484 10.900 -6.767 1.00 90.81 98 GLU A O 1
ATOM 774 N N . GLY A 1 99 ? -0.220 8.882 -7.715 1.00 89.62 99 GLY A N 1
ATOM 775 C CA . GLY A 1 99 ? 0.897 9.249 -8.585 1.00 89.62 99 GLY A CA 1
ATOM 776 C C . GLY A 1 99 ? 2.263 9.321 -7.893 1.00 89.62 99 GLY A C 1
ATOM 777 O O . GLY A 1 99 ? 3.266 9.576 -8.565 1.00 89.62 99 GLY A O 1
ATOM 778 N N . GLN A 1 100 ? 2.338 9.084 -6.583 1.00 91.94 100 GLN A N 1
ATOM 779 C CA . GLN A 1 100 ? 3.569 9.072 -5.786 1.00 91.94 100 GLN A CA 1
ATOM 780 C C . GLN A 1 100 ? 3.788 7.756 -5.021 1.00 91.94 100 GLN A C 1
ATOM 782 O O . GLN A 1 100 ? 4.699 7.668 -4.197 1.00 91.94 100 GLN A O 1
ATOM 787 N N . GLU A 1 101 ? 3.012 6.709 -5.301 1.00 94.12 101 GLU A N 1
ATOM 788 C CA . GLU A 1 101 ? 2.979 5.452 -4.545 1.00 94.12 101 GLU A CA 1
ATOM 789 C C . GLU A 1 101 ? 4.370 4.835 -4.405 1.00 94.12 101 GLU A C 1
ATOM 791 O O . GLU A 1 101 ? 4.806 4.500 -3.301 1.00 94.12 101 GLU A O 1
ATOM 796 N N . CYS A 1 102 ? 5.101 4.729 -5.520 1.00 94.06 102 CYS A N 1
ATOM 797 C CA . CYS A 1 102 ? 6.459 4.194 -5.523 1.00 94.06 102 CYS A CA 1
ATOM 798 C C . CYS A 1 102 ? 7.414 5.086 -4.720 1.00 94.06 102 CYS A C 1
ATOM 800 O O . CYS A 1 102 ? 8.195 4.580 -3.918 1.00 94.06 102 CYS A O 1
ATOM 802 N N . ALA A 1 103 ? 7.342 6.410 -4.888 1.00 94.06 103 ALA A N 1
ATOM 803 C CA . ALA A 1 103 ? 8.244 7.331 -4.203 1.00 94.06 103 ALA A CA 1
ATOM 804 C C . ALA A 1 103 ? 8.036 7.315 -2.684 1.00 94.06 103 ALA A C 1
ATOM 806 O O . ALA A 1 103 ? 9.000 7.137 -1.936 1.00 94.06 103 ALA A O 1
ATOM 807 N N . LEU A 1 104 ? 6.783 7.411 -2.237 1.00 95.38 104 LEU A N 1
ATOM 808 C CA . LEU A 1 104 ? 6.416 7.362 -0.823 1.00 95.38 104 LEU A CA 1
ATOM 809 C C . LEU A 1 104 ? 6.776 6.012 -0.193 1.00 95.38 104 LEU A C 1
ATOM 811 O O . LEU A 1 104 ? 7.340 5.966 0.899 1.00 95.38 104 LEU A O 1
ATOM 815 N N . SER A 1 105 ? 6.543 4.909 -0.907 1.00 96.25 105 SER A N 1
ATOM 816 C CA . SER A 1 105 ? 6.876 3.565 -0.418 1.00 96.25 105 SER A CA 1
ATOM 817 C C . SER A 1 105 ? 8.377 3.309 -0.321 1.00 96.25 105 SER A C 1
ATOM 819 O O . SER A 1 105 ? 8.819 2.476 0.467 1.00 96.25 105 SER A O 1
ATOM 821 N N . MET A 1 106 ? 9.179 3.990 -1.138 1.00 94.31 106 MET A N 1
ATOM 822 C CA . MET A 1 106 ? 10.632 3.847 -1.138 1.00 94.31 106 MET A CA 1
ATOM 823 C C . MET A 1 106 ? 11.328 4.812 -0.171 1.00 94.31 106 MET A C 1
ATOM 825 O O . MET A 1 106 ? 12.486 4.567 0.167 1.00 94.31 106 MET A O 1
ATOM 829 N N . ASP A 1 107 ? 10.660 5.871 0.294 1.00 93.56 107 ASP A N 1
ATOM 830 C CA . ASP A 1 107 ? 11.223 6.828 1.248 1.00 93.56 107 ASP A CA 1
ATOM 831 C C . ASP A 1 107 ? 11.179 6.286 2.691 1.00 93.56 107 ASP A C 1
ATOM 833 O O . ASP A 1 107 ? 10.168 5.787 3.189 1.00 93.56 107 ASP A O 1
ATOM 837 N N . ALA A 1 108 ? 12.303 6.400 3.402 1.00 91.31 108 ALA A N 1
ATOM 838 C CA . ALA A 1 108 ? 12.474 5.864 4.756 1.00 91.31 108 ALA A CA 1
ATOM 839 C C . ALA A 1 108 ? 11.597 6.539 5.831 1.00 91.31 108 ALA A C 1
ATOM 841 O O . ALA A 1 108 ? 11.459 6.000 6.937 1.00 91.31 108 ALA A O 1
ATOM 842 N N . ARG A 1 109 ? 11.089 7.746 5.551 1.00 91.94 109 ARG A N 1
ATOM 843 C CA . ARG A 1 109 ? 10.236 8.530 6.453 1.00 91.94 109 ARG A CA 1
ATOM 844 C C . ARG A 1 109 ? 8.770 8.158 6.248 1.00 91.94 109 ARG A C 1
ATOM 846 O O . ARG A 1 109 ? 8.070 7.975 7.232 1.00 91.94 109 ARG A O 1
ATOM 853 N N . CYS A 1 110 ? 8.356 7.959 4.996 1.00 95.38 110 CYS A N 1
ATOM 854 C CA . CYS A 1 110 ? 6.950 7.735 4.640 1.00 95.38 110 CYS A CA 1
ATOM 855 C C . CYS A 1 110 ? 6.547 6.250 4.630 1.00 95.38 110 CYS A C 1
ATOM 857 O O . CYS A 1 110 ? 5.426 5.914 4.998 1.00 95.38 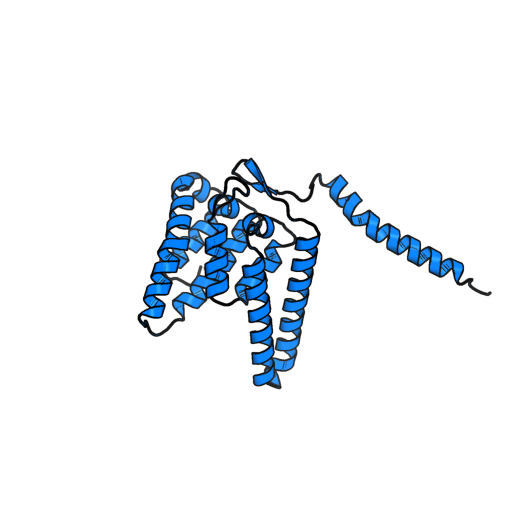110 CYS A O 1
ATOM 859 N N . SER A 1 111 ? 7.459 5.347 4.253 1.00 96.12 111 SER A N 1
ATOM 860 C CA . SER A 1 111 ? 7.176 3.907 4.098 1.00 96.12 111 SER A CA 1
ATOM 861 C C . SER A 1 111 ? 6.529 3.256 5.321 1.00 96.12 111 SER A C 1
ATOM 863 O O . SER A 1 111 ? 5.521 2.571 5.182 1.00 96.12 111 SER A O 1
ATOM 865 N N . ARG A 1 112 ? 7.044 3.522 6.529 1.00 96.12 112 ARG A N 1
ATOM 866 C CA . ARG A 1 112 ? 6.454 2.988 7.770 1.00 96.12 112 ARG A CA 1
ATOM 867 C C . ARG A 1 112 ? 5.032 3.493 8.004 1.00 96.12 112 ARG A C 1
ATOM 869 O O . ARG A 1 112 ? 4.185 2.716 8.438 1.00 96.12 112 ARG A O 1
ATOM 876 N N . THR A 1 113 ? 4.765 4.758 7.686 1.00 97.69 113 THR A N 1
ATOM 877 C CA . THR A 1 113 ? 3.411 5.312 7.758 1.00 97.69 113 THR A CA 1
ATOM 878 C C . THR A 1 113 ? 2.488 4.602 6.778 1.00 97.69 113 THR A C 1
ATOM 880 O O . THR A 1 113 ? 1.368 4.270 7.149 1.00 97.69 113 THR A O 1
ATOM 883 N N . LEU A 1 114 ? 2.946 4.300 5.559 1.00 98.12 114 LEU A N 1
ATOM 884 C CA . LEU A 1 114 ? 2.145 3.546 4.589 1.00 98.12 114 LEU A CA 1
ATOM 885 C C . LEU A 1 114 ? 1.840 2.119 5.057 1.00 98.12 114 LEU A C 1
ATOM 887 O O . LEU A 1 114 ? 0.711 1.662 4.898 1.00 98.12 114 LEU A O 1
ATOM 891 N N . GLU A 1 115 ? 2.795 1.431 5.689 1.00 98.12 115 GLU A N 1
ATOM 892 C CA . GLU A 1 115 ? 2.551 0.120 6.311 1.00 98.12 115 GLU A CA 1
ATOM 893 C C . GLU A 1 115 ? 1.486 0.205 7.422 1.00 98.12 115 GLU A C 1
ATOM 895 O O . GLU A 1 115 ? 0.571 -0.625 7.488 1.00 98.12 115 GLU A O 1
ATOM 900 N N . ALA A 1 116 ? 1.559 1.242 8.265 1.00 97.44 116 ALA A N 1
ATOM 901 C CA . ALA A 1 116 ? 0.563 1.504 9.303 1.00 97.44 116 ALA A CA 1
ATOM 902 C C . ALA A 1 116 ? -0.815 1.834 8.702 1.00 97.44 116 ALA A C 1
ATOM 904 O O . ALA A 1 116 ? -1.826 1.294 9.155 1.00 97.44 116 ALA A O 1
ATOM 905 N N . CYS A 1 117 ? -0.859 2.654 7.646 1.00 98.12 117 CYS A N 1
ATOM 906 C CA . CYS A 1 117 ? -2.084 2.984 6.921 1.00 98.12 117 CYS A CA 1
ATOM 907 C C . CYS A 1 117 ? -2.724 1.727 6.331 1.00 98.12 117 CYS A C 1
ATOM 909 O O . CYS A 1 117 ? -3.900 1.488 6.585 1.00 98.12 117 CYS A O 1
ATOM 911 N N . ALA A 1 118 ? -1.955 0.883 5.634 1.00 96.94 118 ALA A N 1
ATOM 912 C CA . ALA A 1 118 ? -2.444 -0.370 5.057 1.00 96.94 118 ALA A CA 1
ATOM 913 C C . ALA A 1 118 ? -3.078 -1.286 6.106 1.00 96.94 118 ALA A C 1
ATOM 915 O O . ALA A 1 118 ? -4.156 -1.827 5.877 1.00 96.94 118 ALA A O 1
ATOM 916 N N . THR A 1 119 ? -2.463 -1.396 7.285 1.00 95.38 119 THR A N 1
ATOM 917 C CA . THR A 1 119 ? -2.977 -2.233 8.382 1.00 95.38 119 THR A CA 1
ATOM 918 C C . THR A 1 119 ? -4.350 -1.768 8.887 1.00 95.38 119 THR A C 1
ATOM 920 O O . THR A 1 119 ? -5.151 -2.582 9.346 1.00 95.38 119 THR A O 1
ATOM 923 N N . ARG A 1 120 ? -4.650 -0.466 8.805 1.00 95.12 120 ARG A N 1
ATOM 924 C CA . ARG A 1 120 ? -5.915 0.112 9.291 1.00 95.12 120 ARG A CA 1
ATOM 925 C C . ARG A 1 120 ? -6.954 0.315 8.191 1.00 95.12 120 ARG A C 1
ATOM 927 O O . ARG A 1 120 ? -8.143 0.232 8.484 1.00 95.12 120 ARG A O 1
ATOM 934 N N . ALA A 1 121 ? -6.519 0.583 6.964 1.00 96.56 121 ALA A N 1
ATOM 935 C CA . ALA A 1 121 ? -7.348 0.988 5.832 1.00 96.56 121 ALA A CA 1
ATOM 936 C C . ALA A 1 121 ? -8.408 -0.050 5.453 1.00 96.56 121 ALA A C 1
ATOM 938 O O . ALA A 1 121 ? -8.315 -1.215 5.831 1.00 96.56 121 ALA A O 1
ATOM 939 N N . THR A 1 122 ? -9.424 0.342 4.687 1.00 94.19 122 THR A N 1
ATOM 940 C CA . THR A 1 122 ? -10.404 -0.578 4.089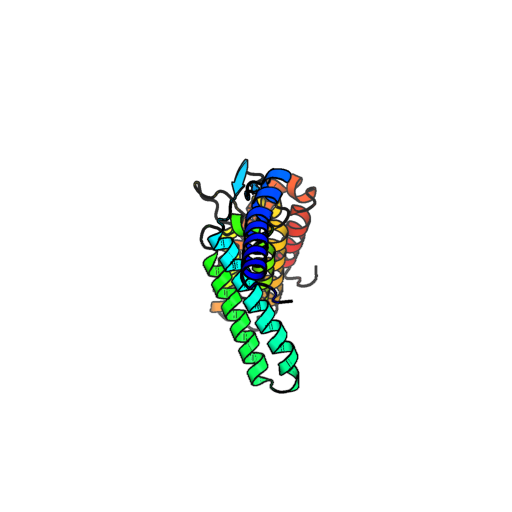 1.00 94.19 122 THR A CA 1
ATOM 941 C C . THR A 1 122 ? -9.748 -1.519 3.073 1.00 94.19 122 THR A C 1
ATOM 943 O O . THR A 1 122 ? -8.606 -1.322 2.660 1.00 94.19 122 THR A O 1
ATOM 946 N N . ARG A 1 123 ? -10.453 -2.591 2.688 1.00 91.81 123 ARG A N 1
ATOM 947 C CA . ARG A 1 123 ? -9.960 -3.518 1.656 1.00 91.81 123 ARG A CA 1
ATOM 948 C C . ARG A 1 123 ? -9.769 -2.769 0.335 1.00 91.81 123 ARG A C 1
ATOM 950 O O . ARG A 1 123 ? -8.733 -2.889 -0.300 1.00 91.81 123 ARG A O 1
ATOM 957 N N . GLU A 1 124 ? -10.743 -1.945 -0.015 1.00 92.81 124 GLU A N 1
ATOM 958 C CA . GLU A 1 124 ? -10.818 -1.165 -1.245 1.00 92.81 124 GLU A CA 1
ATOM 959 C C . GLU A 1 124 ? -9.655 -0.178 -1.373 1.00 92.81 124 GLU A C 1
ATOM 961 O O . GLU A 1 124 ? -9.040 -0.088 -2.434 1.00 92.81 124 GLU A O 1
ATOM 966 N N . ALA A 1 125 ? -9.309 0.522 -0.290 1.00 96.19 125 ALA A N 1
ATOM 967 C CA . ALA A 1 125 ? -8.190 1.459 -0.297 1.00 96.19 125 ALA A CA 1
ATOM 968 C C . ALA A 1 125 ? -6.846 0.740 -0.498 1.00 96.19 125 ALA A C 1
ATOM 970 O O . ALA A 1 125 ? -5.995 1.223 -1.247 1.00 96.19 125 ALA A O 1
ATOM 971 N N . VAL A 1 126 ? -6.664 -0.440 0.110 1.00 96.19 126 VAL A N 1
ATOM 972 C CA . VAL A 1 126 ? -5.457 -1.261 -0.083 1.00 96.19 126 VAL A CA 1
ATOM 973 C C . VAL A 1 126 ? -5.398 -1.833 -1.502 1.00 96.19 126 VAL A C 1
ATOM 975 O O . VAL A 1 126 ? -4.349 -1.747 -2.134 1.00 96.19 126 VAL A O 1
ATOM 978 N N . GLU A 1 127 ? -6.509 -2.348 -2.041 1.00 94.44 127 GLU A N 1
ATOM 979 C CA . GLU A 1 127 ? -6.595 -2.815 -3.435 1.00 94.44 127 GLU A CA 1
ATOM 980 C C . GLU A 1 127 ? -6.246 -1.688 -4.420 1.00 94.44 127 GLU A C 1
ATOM 982 O O . GLU A 1 127 ? -5.426 -1.880 -5.321 1.00 94.44 127 GLU A O 1
ATOM 987 N N . GLY A 1 128 ? -6.827 -0.500 -4.225 1.00 95.81 128 GLY A N 1
ATOM 988 C CA . GLY A 1 128 ? -6.574 0.674 -5.056 1.00 95.81 128 GLY A CA 1
ATOM 989 C C . GLY A 1 128 ? -5.124 1.147 -4.978 1.00 95.81 128 GLY A C 1
ATOM 990 O O . GLY A 1 128 ? -4.512 1.428 -6.008 1.00 95.81 128 GLY A O 1
ATOM 991 N N . PHE A 1 129 ? -4.549 1.180 -3.776 1.00 97.62 129 PHE A N 1
ATOM 992 C CA . PHE A 1 129 ? -3.136 1.490 -3.581 1.00 97.62 129 PHE A CA 1
ATOM 993 C C . PHE A 1 129 ? -2.230 0.478 -4.290 1.00 97.62 129 PHE A C 1
ATOM 995 O O . PHE A 1 129 ? -1.370 0.874 -5.073 1.00 97.62 129 PHE A O 1
ATOM 1002 N N . MET A 1 130 ? -2.459 -0.824 -4.084 1.00 96.81 130 MET A N 1
ATOM 1003 C CA . MET A 1 130 ? -1.671 -1.873 -4.733 1.00 96.81 130 MET A CA 1
ATOM 1004 C C . MET A 1 130 ? -1.752 -1.774 -6.255 1.00 96.81 130 MET A C 1
ATOM 1006 O O . MET A 1 130 ? -0.718 -1.847 -6.910 1.00 96.81 130 MET A O 1
ATOM 1010 N N . LYS A 1 131 ? -2.946 -1.541 -6.811 1.00 96.06 131 LYS A N 1
ATOM 1011 C CA . LYS A 1 131 ? -3.132 -1.317 -8.249 1.00 96.06 131 LYS A CA 1
ATOM 1012 C C . LYS A 1 131 ? -2.228 -0.197 -8.764 1.00 96.06 131 LYS A C 1
ATOM 1014 O O . LYS A 1 131 ? -1.467 -0.429 -9.701 1.00 96.06 131 LYS A O 1
ATOM 1019 N N . ARG A 1 132 ? -2.251 0.973 -8.116 1.00 95.88 132 ARG A N 1
ATOM 1020 C CA . ARG A 1 132 ? -1.425 2.122 -8.518 1.00 95.88 132 ARG A CA 1
ATOM 1021 C C . ARG A 1 132 ? 0.075 1.879 -8.325 1.00 95.88 132 ARG A C 1
ATOM 1023 O O . ARG A 1 132 ? 0.866 2.314 -9.152 1.00 95.88 132 ARG A O 1
ATOM 1030 N N . CYS A 1 133 ? 0.492 1.087 -7.331 1.00 95.69 133 CYS A N 1
ATOM 1031 C CA . CYS A 1 133 ? 1.890 0.639 -7.210 1.00 95.69 133 CYS A CA 1
ATOM 1032 C C . CYS A 1 133 ? 2.392 -0.142 -8.439 1.00 95.69 133 CYS A C 1
ATOM 1034 O O . CYS A 1 133 ? 3.596 -0.178 -8.694 1.00 95.69 133 CYS A O 1
ATOM 1036 N N . GLY A 1 134 ? 1.491 -0.804 -9.170 1.00 92.94 134 GLY A N 1
ATOM 1037 C CA . GLY A 1 134 ? 1.800 -1.533 -10.397 1.00 92.94 134 GLY A CA 1
ATOM 1038 C C . GLY A 1 134 ? 1.866 -0.667 -11.652 1.00 92.94 134 GLY A C 1
ATOM 1039 O O . GLY A 1 134 ? 2.371 -1.134 -12.674 1.00 92.94 134 GLY A O 1
ATOM 1040 N N . GLU A 1 135 ? 1.366 0.567 -11.596 1.00 90.75 135 GLU A N 1
ATOM 1041 C CA . GLU A 1 135 ? 1.315 1.461 -12.746 1.00 90.75 135 GLU A CA 1
ATOM 1042 C C . GLU A 1 135 ? 2.710 2.011 -13.049 1.00 90.75 135 GLU A C 1
ATOM 1044 O O . GLU A 1 135 ? 3.353 2.655 -12.222 1.00 90.75 135 GLU A O 1
ATOM 1049 N N . VAL A 1 136 ? 3.186 1.746 -14.265 1.00 84.56 136 VAL A N 1
ATOM 1050 C CA . VAL A 1 136 ? 4.458 2.271 -14.764 1.00 84.56 136 VAL A CA 1
ATOM 1051 C C . VAL A 1 136 ? 4.149 3.345 -15.791 1.00 84.56 136 VAL A C 1
ATOM 1053 O O . VAL A 1 136 ? 3.611 3.052 -16.859 1.00 84.56 136 VAL A O 1
ATOM 1056 N N . THR A 1 137 ? 4.506 4.591 -15.489 1.00 77.69 137 THR A N 1
ATOM 1057 C CA . THR A 1 137 ? 4.340 5.716 -16.421 1.00 77.69 137 THR A CA 1
ATOM 1058 C C . THR A 1 137 ? 5.688 6.246 -16.892 1.00 77.69 137 THR A C 1
ATOM 1060 O O . THR A 1 137 ? 6.708 6.114 -16.211 1.00 77.69 137 THR A O 1
ATOM 1063 N N . GLU A 1 138 ? 5.714 6.895 -18.059 1.00 75.12 138 GLU A N 1
ATOM 1064 C CA . GLU A 1 138 ? 6.935 7.541 -18.555 1.00 75.12 138 GLU A CA 1
ATOM 1065 C C . GLU A 1 138 ? 7.447 8.628 -17.602 1.00 75.12 138 GLU A C 1
ATOM 1067 O O . GLU A 1 138 ? 8.659 8.826 -17.508 1.00 75.12 138 GLU A O 1
ATOM 1072 N N . ALA A 1 139 ? 6.554 9.290 -16.862 1.00 71.19 139 ALA A N 1
ATOM 1073 C CA . ALA A 1 139 ? 6.902 10.332 -15.902 1.00 71.19 139 ALA A CA 1
ATOM 1074 C C . ALA A 1 139 ? 7.445 9.750 -14.586 1.00 71.19 139 ALA A C 1
ATOM 1076 O O . ALA A 1 139 ? 8.523 10.148 -14.145 1.00 71.19 139 ALA A O 1
ATOM 1077 N N . ASN A 1 140 ? 6.769 8.753 -14.007 1.00 68.62 140 ASN A N 1
ATOM 1078 C CA . ASN A 1 140 ? 7.037 8.320 -12.631 1.00 68.62 140 ASN A CA 1
ATOM 1079 C C . ASN A 1 140 ? 7.853 7.023 -12.537 1.00 68.62 140 ASN A C 1
ATOM 1081 O O . ASN A 1 140 ? 8.444 6.758 -11.493 1.00 68.62 140 ASN A O 1
ATOM 1085 N N . GLY A 1 141 ? 7.968 6.250 -13.624 1.00 83.94 141 GLY A N 1
ATOM 1086 C CA . GLY A 1 141 ? 8.586 4.923 -13.583 1.00 83.94 141 GLY A CA 1
ATOM 1087 C C . GLY A 1 141 ? 7.822 3.977 -12.661 1.00 83.94 141 GLY A C 1
ATOM 1088 O O . GLY A 1 141 ? 6.608 4.097 -12.527 1.00 83.94 141 GLY A O 1
ATOM 1089 N N . GLY A 1 142 ? 8.540 3.062 -12.014 1.00 88.88 142 GLY A N 1
ATOM 1090 C CA . GLY A 1 142 ? 8.032 2.330 -10.857 1.00 88.88 142 GLY A CA 1
ATOM 1091 C C . GLY A 1 142 ? 7.611 0.907 -11.172 1.00 88.88 142 GLY A C 1
ATOM 1092 O O . GLY A 1 142 ? 8.283 0.181 -11.909 1.00 88.88 142 GLY A O 1
ATOM 1093 N N . GLY A 1 143 ? 6.508 0.494 -10.561 1.00 94.69 143 GLY A N 1
ATOM 1094 C CA . GLY A 1 143 ? 5.985 -0.855 -10.680 1.00 94.69 143 GLY A CA 1
ATOM 1095 C C . GLY A 1 143 ? 6.479 -1.795 -9.584 1.00 94.69 143 GLY A C 1
ATOM 1096 O O . GLY A 1 143 ? 7.455 -1.551 -8.862 1.00 94.69 143 GLY A O 1
ATOM 1097 N N . TYR A 1 144 ? 5.810 -2.943 -9.507 1.00 97.31 144 TYR A N 1
ATOM 1098 C CA . TYR A 1 144 ? 6.023 -3.929 -8.451 1.00 97.31 144 TYR A CA 1
ATOM 1099 C C . TYR A 1 144 ? 7.465 -4.411 -8.333 1.00 97.31 144 TYR A C 1
ATOM 1101 O O . TYR A 1 144 ? 7.949 -4.606 -7.223 1.00 97.31 144 TYR A O 1
ATOM 1109 N N . TYR A 1 145 ? 8.170 -4.586 -9.452 1.00 96.62 145 TYR A N 1
ATOM 1110 C CA . TYR A 1 145 ? 9.551 -5.060 -9.420 1.00 96.62 145 TYR A CA 1
ATOM 1111 C C . TYR A 1 145 ? 10.506 -4.037 -8.786 1.00 96.62 145 TYR A C 1
ATOM 1113 O O . TYR A 1 145 ? 11.329 -4.396 -7.940 1.00 96.62 145 TYR A O 1
ATOM 1121 N N . VAL A 1 146 ? 10.348 -2.752 -9.124 1.00 96.06 146 VAL A N 1
ATOM 1122 C CA . VAL A 1 146 ? 11.141 -1.661 -8.537 1.00 96.06 146 VAL A CA 1
ATOM 1123 C C . VAL A 1 146 ? 10.892 -1.570 -7.036 1.00 96.06 146 VAL A C 1
ATOM 1125 O O . VAL A 1 146 ? 11.842 -1.523 -6.251 1.00 96.06 146 VAL A O 1
ATOM 1128 N N . MET A 1 147 ? 9.623 -1.626 -6.626 1.00 96.69 147 MET A N 1
ATOM 1129 C CA . MET A 1 147 ? 9.255 -1.630 -5.212 1.00 96.69 147 MET A C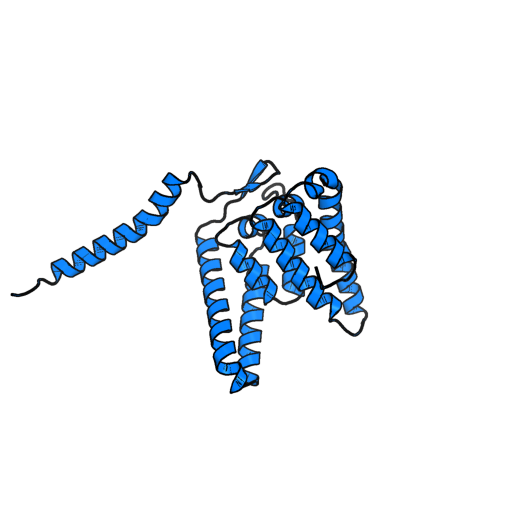A 1
ATOM 1130 C C . MET A 1 147 ? 9.786 -2.868 -4.485 1.00 96.69 147 MET A C 1
ATOM 1132 O O . MET A 1 147 ? 10.373 -2.730 -3.415 1.00 96.69 147 MET A O 1
ATOM 1136 N N . ALA A 1 148 ? 9.683 -4.058 -5.080 1.00 97.62 148 ALA A N 1
ATOM 1137 C CA . ALA A 1 148 ? 10.174 -5.302 -4.491 1.00 97.62 148 ALA A CA 1
ATOM 1138 C C . ALA A 1 148 ? 11.696 -5.301 -4.274 1.00 97.62 148 ALA A C 1
ATOM 1140 O O . ALA A 1 148 ? 12.184 -5.882 -3.305 1.00 97.62 148 ALA A O 1
ATOM 1141 N N . LYS A 1 149 ? 12.458 -4.621 -5.139 1.00 96.31 149 LYS A N 1
ATOM 1142 C CA . LYS A 1 149 ? 13.905 -4.425 -4.963 1.00 96.31 149 LYS A CA 1
ATOM 1143 C C . LYS A 1 149 ? 14.261 -3.236 -4.072 1.00 96.31 149 LYS A C 1
ATOM 1145 O O . LYS A 1 149 ? 15.440 -3.036 -3.777 1.00 96.31 149 LYS A O 1
ATOM 1150 N N . SER A 1 150 ? 13.298 -2.447 -3.610 1.00 95.50 150 SER A N 1
ATOM 1151 C CA . SER A 1 150 ? 13.556 -1.369 -2.655 1.00 95.50 150 SER A CA 1
ATOM 1152 C C . SER A 1 150 ? 13.691 -1.907 -1.231 1.00 95.50 150 SER A C 1
ATOM 1154 O O . SER A 1 150 ? 13.041 -2.875 -0.860 1.00 95.50 150 SER A O 1
ATOM 1156 N N . LEU A 1 151 ? 14.540 -1.275 -0.412 1.00 94.06 151 LEU A N 1
ATOM 1157 C CA . LEU A 1 151 ? 14.691 -1.633 1.006 1.00 94.06 151 LEU A CA 1
ATOM 1158 C C . LEU A 1 151 ? 13.395 -1.417 1.801 1.00 94.06 151 LEU A C 1
ATOM 1160 O O . LEU A 1 151 ? 13.107 -2.184 2.715 1.00 94.06 151 LEU A O 1
ATOM 1164 N N . PHE A 1 152 ? 12.655 -0.363 1.462 1.00 95.75 152 PHE A N 1
ATOM 1165 C CA . PHE A 1 152 ? 11.425 0.028 2.146 1.00 95.75 152 PHE A CA 1
ATOM 1166 C C . PHE A 1 152 ? 10.188 -0.376 1.343 1.00 95.75 152 PHE A C 1
ATOM 1168 O O . PHE A 1 152 ? 9.252 -0.940 1.902 1.00 95.75 152 PHE A O 1
ATOM 1175 N N . GLY A 1 153 ? 10.231 -0.209 0.016 1.00 96.69 153 GLY A N 1
ATOM 1176 C CA . GLY A 1 153 ? 9.106 -0.557 -0.856 1.00 96.69 153 GLY A CA 1
ATOM 1177 C C . GLY A 1 153 ? 8.728 -2.037 -0.784 1.00 96.69 153 GLY A C 1
ATOM 1178 O O . GLY A 1 153 ? 7.545 -2.362 -0.855 1.00 96.69 153 GLY A O 1
ATOM 1179 N N . SER A 1 154 ? 9.699 -2.930 -0.556 1.00 97.50 154 SER A N 1
ATOM 1180 C CA . SER A 1 154 ? 9.425 -4.358 -0.393 1.00 97.50 154 SER A CA 1
ATOM 1181 C C . SER A 1 154 ? 8.556 -4.623 0.837 1.00 97.50 154 SER A C 1
ATOM 1183 O O . SER A 1 154 ? 7.635 -5.428 0.767 1.00 97.50 154 SER A O 1
ATOM 1185 N N . ARG A 1 155 ? 8.805 -3.903 1.939 1.00 97.88 155 ARG A N 1
ATOM 1186 C CA . ARG A 1 155 ? 8.042 -4.024 3.188 1.00 97.88 155 ARG A CA 1
ATOM 1187 C C . ARG A 1 155 ? 6.627 -3.493 3.038 1.00 97.88 155 ARG A C 1
ATOM 1189 O O . ARG A 1 155 ? 5.691 -4.161 3.455 1.00 97.88 155 ARG A O 1
ATOM 1196 N N . VAL A 1 156 ? 6.464 -2.364 2.351 1.00 98.06 156 VAL A N 1
ATOM 1197 C CA . VAL A 1 156 ? 5.138 -1.815 2.034 1.00 98.06 156 VAL A CA 1
ATOM 1198 C C . VAL A 1 156 ? 4.308 -2.813 1.219 1.00 98.06 156 VAL A C 1
ATOM 1200 O O . VAL A 1 156 ? 3.151 -3.060 1.559 1.00 98.06 156 VAL A O 1
ATOM 1203 N N . LEU A 1 157 ? 4.899 -3.451 0.199 1.00 97.56 157 LEU A N 1
ATOM 1204 C CA . LEU A 1 157 ? 4.215 -4.499 -0.569 1.00 97.56 157 LEU A CA 1
ATOM 1205 C C . LEU A 1 157 ? 3.867 -5.723 0.286 1.00 97.56 157 LEU A C 1
ATOM 1207 O O . LEU A 1 157 ? 2.755 -6.236 0.180 1.00 97.56 157 LEU A O 1
ATOM 1211 N N . GLU A 1 158 ? 4.795 -6.201 1.122 1.00 97.44 158 GLU A N 1
ATOM 1212 C CA . GLU A 1 158 ? 4.541 -7.323 2.036 1.00 97.44 158 GLU A CA 1
ATOM 1213 C C . GLU A 1 158 ? 3.378 -7.021 2.993 1.00 97.44 158 GLU A C 1
ATOM 1215 O O . GLU A 1 158 ? 2.499 -7.868 3.168 1.00 97.44 158 GLU A O 1
ATOM 1220 N N . SER A 1 159 ? 3.343 -5.813 3.560 1.00 96.50 159 SER A N 1
ATOM 1221 C CA . SER A 1 159 ? 2.295 -5.355 4.475 1.00 96.50 159 SER A CA 1
ATOM 1222 C C . SER A 1 159 ? 0.939 -5.242 3.775 1.00 96.50 159 SER A C 1
ATOM 1224 O O . SER A 1 159 ? -0.044 -5.800 4.261 1.00 96.50 159 SER A O 1
ATOM 1226 N N . ALA A 1 160 ? 0.878 -4.617 2.594 1.00 96.56 160 ALA A N 1
ATOM 1227 C CA . ALA A 1 160 ? -0.355 -4.525 1.810 1.00 96.56 160 ALA A CA 1
ATOM 1228 C C . ALA A 1 160 ? -0.890 -5.913 1.415 1.00 96.56 160 ALA A C 1
ATOM 1230 O O . ALA A 1 160 ? -2.068 -6.204 1.623 1.00 96.56 160 ALA A O 1
ATOM 1231 N N . MET A 1 161 ? -0.021 -6.812 0.935 1.00 95.06 161 MET A N 1
ATOM 1232 C CA . MET A 1 161 ? -0.409 -8.195 0.638 1.00 95.06 161 MET A CA 1
ATOM 1233 C C . MET A 1 161 ? -0.899 -8.931 1.885 1.00 95.06 161 MET A C 1
ATOM 1235 O O . MET A 1 161 ? -1.911 -9.617 1.806 1.00 95.06 161 MET A O 1
ATOM 1239 N N . GLY A 1 162 ? -0.230 -8.777 3.033 1.00 93.12 162 GLY A N 1
ATOM 1240 C CA . GLY A 1 162 ? -0.660 -9.379 4.298 1.00 93.12 162 GLY A CA 1
ATOM 1241 C C . GLY A 1 162 ? -2.076 -8.959 4.690 1.00 93.12 162 GLY A C 1
ATOM 1242 O O . GLY A 1 162 ? -2.910 -9.805 5.007 1.00 93.12 162 GLY A O 1
ATOM 1243 N N . VAL A 1 163 ? -2.386 -7.669 4.561 1.00 91.75 163 VAL A N 1
ATOM 1244 C CA . VAL A 1 163 ? -3.734 -7.146 4.806 1.00 91.75 163 VAL A CA 1
ATOM 1245 C C . VAL A 1 163 ? -4.748 -7.731 3.823 1.00 91.75 163 VAL A C 1
ATOM 1247 O O . VAL A 1 163 ? -5.835 -8.140 4.231 1.00 91.75 163 VAL A O 1
ATOM 1250 N N . MET A 1 164 ? -4.398 -7.826 2.538 1.00 90.00 164 MET A N 1
ATOM 1251 C CA . MET A 1 164 ? -5.274 -8.440 1.540 1.00 90.00 164 MET A CA 1
ATOM 1252 C C . MET A 1 164 ? -5.522 -9.921 1.819 1.00 90.00 164 MET A C 1
ATOM 1254 O O . MET A 1 164 ? -6.651 -10.378 1.666 1.00 90.00 164 MET A O 1
ATOM 1258 N N . MET A 1 165 ? -4.517 -10.662 2.289 1.00 87.06 165 MET A N 1
ATOM 1259 C CA . MET A 1 165 ? -4.672 -12.059 2.701 1.00 87.06 165 MET A CA 1
ATOM 1260 C C . MET A 1 165 ? -5.693 -12.170 3.834 1.00 87.06 165 MET A C 1
ATOM 1262 O O . MET A 1 165 ? -6.637 -12.945 3.734 1.00 87.06 165 MET A O 1
ATOM 1266 N N . GLU A 1 166 ? -5.569 -11.351 4.878 1.00 83.56 166 GLU A N 1
ATOM 1267 C CA . GLU A 1 166 ? -6.527 -11.361 5.986 1.00 83.56 166 GLU A CA 1
ATOM 1268 C C . GLU A 1 166 ? -7.948 -10.980 5.556 1.00 83.56 166 GLU A C 1
ATOM 1270 O O . GLU A 1 166 ? -8.917 -11.579 6.022 1.00 83.56 166 GLU A O 1
ATOM 1275 N N . LYS A 1 167 ? -8.090 -9.987 4.674 1.00 78.88 167 LYS A N 1
ATOM 1276 C CA . LYS A 1 167 ? -9.399 -9.443 4.283 1.00 78.88 167 LYS A CA 1
ATOM 1277 C C . LYS A 1 167 ? -10.109 -10.267 3.214 1.00 78.88 167 LYS A C 1
ATOM 1279 O O . LYS A 1 167 ? -11.332 -10.369 3.272 1.00 78.88 167 LYS A O 1
ATOM 1284 N N . HIS A 1 168 ? -9.376 -10.872 2.278 1.00 71.00 168 HIS A N 1
ATOM 1285 C CA . HIS A 1 168 ? -9.940 -11.794 1.287 1.00 71.00 168 HIS A CA 1
ATOM 1286 C C . HIS A 1 168 ? -10.289 -13.155 1.884 1.00 71.00 168 HIS A C 1
ATOM 1288 O O . HIS A 1 168 ? -11.293 -13.741 1.500 1.00 71.00 168 HIS A O 1
ATOM 1294 N N . LEU A 1 169 ? -9.487 -13.672 2.819 1.00 63.03 169 LEU A N 1
ATOM 1295 C CA . LEU A 1 169 ? -9.725 -15.008 3.378 1.00 63.03 169 LEU A CA 1
ATOM 1296 C C . LEU A 1 169 ? -10.830 -15.031 4.435 1.00 63.03 169 LEU A C 1
ATOM 1298 O O . LEU A 1 169 ? -11.391 -16.088 4.701 1.00 63.03 169 LEU A O 1
ATOM 1302 N N . ARG A 1 170 ? -11.157 -13.877 5.029 1.00 58.09 170 ARG A N 1
ATOM 1303 C CA . ARG A 1 170 ? -12.236 -13.738 6.020 1.00 58.09 170 ARG A CA 1
ATOM 1304 C C . ARG A 1 170 ? -13.592 -13.357 5.416 1.00 58.09 170 ARG A C 1
ATOM 1306 O O . ARG A 1 170 ? -14.552 -13.223 6.169 1.00 58.09 170 ARG A O 1
ATOM 1313 N N . THR A 1 171 ? -13.697 -13.142 4.101 1.00 56.25 171 THR A N 1
ATOM 1314 C CA . THR A 1 171 ? -14.994 -12.837 3.473 1.00 56.25 171 THR A CA 1
ATOM 1315 C C . THR A 1 171 ? -15.794 -14.137 3.310 1.00 56.25 171 THR A C 1
ATOM 1317 O O . THR A 1 171 ? -15.701 -14.827 2.299 1.00 56.25 171 THR A O 1
ATOM 1320 N N . GLU A 1 172 ? -16.537 -14.523 4.351 1.00 44.81 172 GLU A N 1
ATOM 1321 C CA . GLU A 1 172 ? -17.471 -15.652 4.303 1.00 44.81 172 GLU A CA 1
ATOM 1322 C C . GLU A 1 172 ? -18.752 -15.245 3.558 1.00 44.81 172 GLU A C 1
ATOM 1324 O O . GLU A 1 172 ? -19.510 -14.395 4.023 1.00 44.81 172 GLU A O 1
ATOM 1329 N N . GLY A 1 173 ? -18.997 -15.874 2.405 1.00 52.56 173 GLY A N 1
ATOM 1330 C CA . GLY A 1 173 ? -20.218 -15.705 1.612 1.00 52.56 173 GLY A CA 1
ATOM 1331 C C . GLY A 1 173 ? -19.964 -15.030 0.268 1.00 52.56 173 GLY A C 1
ATOM 1332 O O . GLY A 1 173 ? -20.080 -13.817 0.148 1.00 52.56 173 GLY A O 1
ATOM 1333 N N . ALA A 1 174 ? -19.659 -15.829 -0.757 1.00 57.69 174 ALA A N 1
ATOM 1334 C CA . ALA A 1 174 ? -19.548 -15.351 -2.131 1.00 57.69 174 ALA A CA 1
ATOM 1335 C C . ALA A 1 174 ? -20.925 -14.895 -2.639 1.00 57.69 174 ALA A C 1
ATOM 1337 O O . ALA A 1 174 ? -21.795 -15.711 -2.945 1.00 57.69 174 ALA A O 1
ATOM 1338 N N . ASN A 1 175 ? -21.137 -13.583 -2.685 1.00 70.00 175 ASN A N 1
ATOM 1339 C CA . ASN A 1 175 ? -22.163 -12.981 -3.527 1.00 70.00 175 ASN A CA 1
ATOM 1340 C C . ASN A 1 175 ? -21.524 -12.541 -4.860 1.00 70.00 175 ASN A C 1
ATOM 1342 O O . ASN A 1 175 ? -20.303 -12.414 -4.962 1.00 70.00 175 ASN A O 1
ATOM 1346 N N . GLU A 1 176 ? -22.342 -12.288 -5.885 1.00 72.44 176 GLU A N 1
ATOM 1347 C CA . GLU A 1 176 ? -21.857 -11.900 -7.224 1.00 72.44 176 GLU A CA 1
ATOM 1348 C C . GLU A 1 176 ? -20.952 -10.650 -7.202 1.00 72.44 176 GLU A C 1
ATOM 1350 O O . GLU A 1 176 ? -20.046 -10.518 -8.026 1.00 72.44 176 GLU A O 1
ATOM 1355 N N . ALA A 1 177 ? -21.157 -9.733 -6.248 1.00 74.88 177 ALA A N 1
ATOM 1356 C CA . ALA A 1 177 ? -20.332 -8.533 -6.116 1.00 74.88 177 ALA A CA 1
ATOM 1357 C C . ALA A 1 177 ? -18.929 -8.848 -5.567 1.00 74.88 177 ALA A C 1
ATOM 1359 O O . ALA A 1 177 ? -17.945 -8.256 -6.019 1.00 74.88 177 ALA A O 1
ATOM 1360 N N . ASP A 1 178 ? -18.820 -9.801 -4.640 1.00 75.00 178 ASP A N 1
ATOM 1361 C CA . ASP A 1 178 ? -17.544 -10.269 -4.098 1.00 75.00 178 ASP A CA 1
ATOM 1362 C C . ASP A 1 178 ? -16.739 -11.067 -5.131 1.00 75.00 178 ASP A C 1
ATOM 1364 O O . ASP A 1 178 ? -15.514 -10.916 -5.204 1.00 75.00 178 ASP A O 1
ATOM 1368 N N . GLU A 1 179 ? -17.409 -11.854 -5.977 1.00 77.62 179 GLU A N 1
ATOM 1369 C CA . GLU A 1 179 ? -16.781 -12.532 -7.119 1.00 77.62 179 GLU A CA 1
ATOM 1370 C C . GLU A 1 179 ? -16.238 -11.520 -8.135 1.00 77.62 179 GLU A C 1
ATOM 1372 O O . GLU A 1 179 ? -15.044 -11.535 -8.440 1.00 77.62 179 GLU A O 1
ATOM 1377 N N . ALA A 1 180 ? -17.064 -10.561 -8.570 1.00 82.75 180 ALA A N 1
ATOM 1378 C CA . ALA A 1 180 ? -16.649 -9.520 -9.510 1.00 82.75 180 ALA A CA 1
ATOM 1379 C C . ALA A 1 180 ? -15.473 -8.681 -8.980 1.00 82.75 180 ALA A C 1
ATOM 1381 O O . ALA A 1 180 ? -14.567 -8.309 -9.734 1.00 82.75 180 ALA A O 1
ATOM 1382 N N . ARG A 1 181 ? -15.454 -8.390 -7.674 1.00 82.12 181 ARG A N 1
ATOM 1383 C CA . ARG A 1 181 ? -14.344 -7.669 -7.042 1.00 82.12 181 ARG A CA 1
ATOM 1384 C C . ARG A 1 181 ? -13.078 -8.517 -6.970 1.00 82.12 181 ARG A C 1
ATOM 1386 O O . ARG A 1 181 ? -11.990 -8.001 -7.211 1.00 82.12 181 ARG A O 1
ATOM 1393 N N . THR A 1 182 ? -13.202 -9.804 -6.662 1.00 82.81 182 THR A N 1
ATOM 1394 C CA . THR A 1 182 ? -12.061 -10.732 -6.639 1.00 82.81 182 THR A CA 1
ATOM 1395 C C . THR A 1 182 ? -11.450 -10.885 -8.033 1.00 82.81 182 THR A C 1
ATOM 1397 O O . THR A 1 182 ? -10.227 -10.840 -8.175 1.00 82.81 182 THR A O 1
ATOM 1400 N N . ASP A 1 183 ? -12.282 -10.958 -9.071 1.00 85.00 183 ASP A N 1
ATOM 1401 C CA . ASP A 1 183 ? -11.836 -10.970 -10.465 1.00 85.00 183 ASP A CA 1
ATOM 1402 C C . ASP A 1 183 ? -11.140 -9.663 -10.861 1.00 85.00 183 ASP A C 1
ATOM 1404 O O . ASP A 1 183 ? -10.091 -9.685 -11.512 1.00 85.00 183 ASP A O 1
ATOM 1408 N N . ALA A 1 184 ? -11.675 -8.515 -10.432 1.00 88.56 184 ALA A N 1
ATOM 1409 C CA . ALA A 1 184 ? -11.033 -7.223 -10.649 1.00 88.56 184 ALA A CA 1
ATOM 1410 C C . ALA A 1 184 ? -9.668 -7.147 -9.951 1.00 88.56 184 ALA A C 1
ATOM 1412 O O . ALA A 1 184 ? -8.692 -6.754 -10.583 1.00 88.56 184 ALA A O 1
ATOM 1413 N N . PHE A 1 185 ? -9.566 -7.583 -8.692 1.00 90.00 185 PHE A N 1
ATOM 1414 C CA . PHE A 1 185 ? -8.296 -7.628 -7.965 1.00 90.00 185 PHE A CA 1
ATOM 1415 C C . PHE A 1 185 ? -7.283 -8.556 -8.643 1.00 90.00 185 PHE A C 1
ATOM 1417 O O . PHE A 1 185 ? -6.115 -8.203 -8.817 1.00 90.00 185 PHE A O 1
ATOM 1424 N N . ARG A 1 186 ? -7.727 -9.726 -9.108 1.00 89.94 186 ARG A N 1
ATOM 1425 C CA . ARG A 1 186 ? -6.875 -10.648 -9.858 1.00 89.94 186 ARG A CA 1
ATOM 1426 C C . ARG A 1 186 ? -6.306 -9.996 -11.116 1.00 89.94 186 ARG A C 1
ATOM 1428 O O . ARG A 1 186 ? -5.091 -10.019 -11.308 1.00 89.94 186 ARG A O 1
ATOM 1435 N N . ARG A 1 187 ? -7.170 -9.425 -11.954 1.00 92.56 187 ARG A N 1
ATOM 1436 C CA . ARG A 1 187 ? -6.790 -8.823 -13.238 1.00 92.56 187 ARG A CA 1
ATOM 1437 C C . ARG A 1 187 ? -5.945 -7.561 -13.062 1.00 92.56 187 ARG A C 1
ATOM 1439 O O . ARG A 1 187 ? -4.974 -7.373 -13.786 1.00 92.56 187 ARG A O 1
ATOM 1446 N N . ASP A 1 188 ? -6.316 -6.696 -12.124 1.00 92.69 188 ASP A N 1
ATOM 1447 C CA . ASP A 1 188 ? -5.725 -5.362 -11.995 1.00 92.69 188 ASP A CA 1
ATOM 1448 C C . ASP A 1 188 ? -4.480 -5.354 -11.088 1.00 92.69 188 ASP A C 1
ATOM 1450 O O . ASP A 1 188 ? -3.641 -4.464 -11.216 1.00 92.69 188 ASP A O 1
ATOM 1454 N N . VAL A 1 189 ? -4.334 -6.335 -10.187 1.00 94.81 189 VAL A N 1
ATOM 1455 C CA . VAL A 1 189 ? -3.236 -6.388 -9.204 1.00 94.81 189 VAL A CA 1
ATOM 1456 C C . VAL A 1 189 ? -2.407 -7.659 -9.346 1.00 94.81 189 VAL A C 1
ATOM 1458 O O . VAL A 1 189 ? -1.205 -7.582 -9.612 1.00 94.81 189 VAL A O 1
ATOM 1461 N N . LEU A 1 190 ? -3.024 -8.835 -9.185 1.00 94.38 190 LEU A N 1
ATOM 1462 C CA . LEU A 1 190 ? -2.271 -10.091 -9.074 1.00 94.38 190 LEU A CA 1
ATOM 1463 C C . LEU A 1 190 ? -1.578 -10.481 -10.383 1.00 94.38 190 LEU A C 1
ATOM 1465 O O . LEU A 1 190 ? -0.417 -10.882 -10.360 1.00 94.38 190 LEU A O 1
ATOM 1469 N N . GLU A 1 191 ? -2.253 -10.359 -11.525 1.00 95.00 191 GLU A N 1
ATOM 1470 C CA . GLU A 1 191 ? -1.677 -10.700 -12.829 1.00 95.00 191 GLU A CA 1
ATOM 1471 C C . GLU A 1 191 ? -0.514 -9.768 -13.223 1.00 95.00 191 GLU A C 1
ATOM 1473 O O . GLU A 1 191 ? 0.554 -10.286 -13.574 1.00 95.00 191 GLU A O 1
ATOM 1478 N N . PRO A 1 192 ? -0.632 -8.427 -13.116 1.00 96.25 192 PRO A N 1
ATOM 1479 C CA . PRO A 1 192 ? 0.491 -7.524 -13.359 1.00 96.25 192 PRO A CA 1
ATOM 1480 C C . PRO A 1 192 ? 1.653 -7.724 -12.377 1.00 96.25 192 PRO A C 1
ATOM 1482 O O . PRO A 1 192 ? 2.810 -7.732 -12.801 1.00 96.25 192 PRO A O 1
ATOM 1485 N N . MET A 1 193 ? 1.373 -7.951 -11.086 1.00 97.25 193 MET A N 1
ATOM 1486 C CA . MET A 1 193 ? 2.413 -8.251 -10.095 1.00 97.25 193 MET A CA 1
ATOM 1487 C C . MET A 1 193 ? 3.127 -9.564 -10.416 1.00 97.25 193 MET A C 1
ATOM 1489 O O . MET A 1 193 ? 4.358 -9.608 -10.444 1.00 97.25 193 MET A O 1
ATOM 1493 N N . GLY A 1 194 ? 2.371 -10.618 -10.727 1.00 96.75 194 GLY A N 1
ATOM 1494 C CA . GLY A 1 194 ? 2.918 -11.911 -11.118 1.00 96.75 194 GLY A CA 1
ATOM 1495 C C . GLY A 1 194 ? 3.798 -11.807 -12.358 1.00 96.75 194 GLY A C 1
ATOM 1496 O O . GLY A 1 194 ? 4.906 -12.338 -12.363 1.00 96.75 194 GLY A O 1
ATOM 1497 N N . ARG A 1 195 ? 3.359 -11.060 -13.378 1.00 97.00 195 ARG A N 1
ATOM 1498 C CA . ARG A 1 195 ? 4.157 -10.802 -14.582 1.00 97.00 195 ARG A CA 1
ATOM 1499 C C . ARG A 1 195 ? 5.477 -10.107 -14.246 1.00 97.00 195 ARG A C 1
ATOM 1501 O O . ARG A 1 195 ? 6.529 -10.616 -14.622 1.00 97.00 195 ARG A O 1
ATOM 1508 N N . ALA A 1 196 ? 5.430 -9.014 -13.483 1.00 95.94 196 ALA A N 1
ATOM 1509 C CA . ALA A 1 196 ? 6.621 -8.255 -13.105 1.00 95.94 196 ALA A CA 1
ATOM 1510 C C . ALA A 1 196 ? 7.643 -9.106 -12.326 1.00 95.94 196 ALA A C 1
ATOM 1512 O O . ALA A 1 196 ? 8.851 -8.992 -12.550 1.00 95.94 196 ALA A O 1
ATOM 1513 N N . LEU A 1 197 ? 7.173 -9.982 -11.430 1.00 96.56 197 LEU A N 1
ATOM 1514 C CA . LEU A 1 197 ? 8.035 -10.889 -10.669 1.00 96.56 197 LEU A CA 1
ATOM 1515 C C . LEU A 1 197 ? 8.594 -12.030 -11.534 1.00 96.56 197 LEU A C 1
ATOM 1517 O O . LEU A 1 197 ? 9.767 -12.371 -11.395 1.00 96.56 197 LEU A O 1
ATOM 1521 N N . VAL A 1 198 ? 7.789 -12.610 -12.432 1.00 96.69 198 VAL A N 1
ATOM 1522 C CA . VAL A 1 198 ? 8.197 -13.732 -13.299 1.00 96.69 198 VAL A CA 1
ATOM 1523 C C . VAL A 1 198 ? 9.197 -13.294 -14.367 1.00 96.69 198 VAL A C 1
ATOM 1525 O O . VAL A 1 198 ? 10.191 -13.987 -14.583 1.00 96.69 198 VAL A O 1
ATOM 1528 N N . GLU A 1 199 ? 8.992 -12.135 -14.995 1.00 96.56 199 GLU A N 1
ATOM 1529 C CA . GLU A 1 199 ? 9.932 -11.578 -15.982 1.00 96.56 199 GLU A CA 1
ATOM 1530 C C . GLU A 1 199 ? 11.332 -11.353 -15.385 1.00 96.56 199 GLU A C 1
ATOM 1532 O O . GLU A 1 199 ? 12.331 -11.410 -16.098 1.00 96.56 199 GLU A O 1
ATOM 1537 N N . ASN A 1 200 ? 11.411 -11.187 -14.060 1.00 95.56 200 ASN A N 1
ATOM 1538 C CA . ASN A 1 200 ? 12.644 -10.979 -13.307 1.00 95.56 200 ASN A CA 1
ATOM 1539 C C . ASN A 1 200 ? 12.965 -12.142 -12.347 1.00 95.56 200 ASN A C 1
ATOM 1541 O O . ASN A 1 200 ? 13.718 -11.960 -11.390 1.00 95.56 200 ASN A O 1
ATOM 1545 N N . ALA A 1 201 ? 12.414 -13.341 -12.582 1.00 95.25 201 ALA A N 1
ATOM 1546 C CA . ALA A 1 201 ? 12.375 -14.427 -11.596 1.00 95.25 201 ALA A CA 1
ATOM 1547 C C . ALA A 1 201 ? 13.743 -14.808 -11.010 1.00 95.25 201 ALA A C 1
ATOM 1549 O O . ALA A 1 201 ? 13.845 -15.070 -9.813 1.00 95.25 201 ALA A O 1
ATOM 1550 N N . VAL A 1 202 ? 14.797 -14.828 -11.834 1.00 96.19 202 VAL A N 1
ATOM 1551 C CA . VAL A 1 202 ? 16.152 -15.170 -11.372 1.00 96.19 202 VAL A CA 1
ATOM 1552 C C . VAL A 1 202 ? 16.671 -14.122 -10.386 1.00 96.19 202 VAL A C 1
ATOM 1554 O O . VAL A 1 202 ? 17.141 -14.485 -9.316 1.00 96.19 202 VAL A O 1
ATOM 1557 N N . ASP A 1 203 ? 16.550 -12.832 -10.701 1.00 96.50 203 ASP A N 1
ATOM 1558 C CA . ASP A 1 203 ? 16.986 -11.759 -9.797 1.00 96.50 203 ASP A CA 1
ATOM 1559 C C . ASP A 1 203 ? 16.120 -11.740 -8.527 1.00 96.50 203 ASP A C 1
ATOM 1561 O O . ASP A 1 203 ? 16.632 -11.737 -7.409 1.00 96.50 203 ASP A O 1
ATOM 1565 N N . VAL A 1 204 ? 14.797 -11.859 -8.685 1.00 97.44 204 VAL A N 1
ATOM 1566 C CA . VAL A 1 204 ? 13.845 -11.916 -7.567 1.00 97.44 204 VAL A CA 1
ATOM 1567 C C . VAL A 1 204 ? 14.165 -13.054 -6.596 1.00 97.44 204 VAL A C 1
ATOM 1569 O O . VAL A 1 204 ? 14.116 -12.843 -5.385 1.00 97.44 204 VAL A O 1
ATOM 1572 N N . ALA A 1 205 ? 14.510 -14.244 -7.097 1.00 96.56 205 ALA A N 1
ATOM 1573 C CA . ALA A 1 205 ? 14.783 -15.414 -6.264 1.00 96.56 205 ALA A CA 1
ATOM 1574 C C . ALA A 1 205 ? 16.020 -15.245 -5.366 1.00 96.56 205 ALA A C 1
ATOM 1576 O O . ALA A 1 205 ? 16.051 -15.803 -4.268 1.00 96.56 205 ALA A O 1
ATOM 1577 N N . PHE A 1 206 ? 17.020 -14.478 -5.812 1.00 96.19 206 PHE A N 1
ATOM 1578 C CA . PHE A 1 206 ? 18.288 -14.302 -5.097 1.00 96.19 206 PHE A CA 1
ATOM 1579 C C . PHE A 1 206 ? 18.448 -12.923 -4.433 1.00 96.19 206 PHE A C 1
ATOM 1581 O O . PHE A 1 206 ? 19.344 -12.753 -3.603 1.00 96.19 206 PHE A O 1
ATOM 1588 N N . ASP A 1 207 ? 17.585 -11.943 -4.722 1.00 97.50 207 ASP A N 1
ATOM 1589 C CA . ASP A 1 207 ? 17.584 -10.663 -4.012 1.00 97.50 207 ASP A CA 1
ATOM 1590 C C . ASP A 1 207 ? 16.923 -10.803 -2.629 1.00 97.50 207 ASP A C 1
ATOM 1592 O O . ASP A 1 207 ? 15.795 -11.278 -2.471 1.00 97.50 207 ASP A O 1
ATOM 1596 N N . LYS A 1 208 ? 17.628 -10.342 -1.593 1.00 96.62 208 LYS A N 1
ATOM 1597 C CA . LYS A 1 208 ? 17.196 -10.421 -0.186 1.00 96.62 208 LYS A CA 1
ATOM 1598 C C . LYS A 1 208 ? 15.922 -9.623 0.145 1.00 96.62 208 LYS A C 1
ATOM 1600 O O . LYS A 1 208 ? 15.360 -9.829 1.216 1.00 96.62 208 LYS A O 1
ATOM 1605 N N . ARG A 1 209 ? 15.515 -8.684 -0.716 1.00 96.44 209 ARG A N 1
ATOM 1606 C CA . ARG A 1 209 ? 14.326 -7.823 -0.563 1.00 96.44 209 ARG A CA 1
ATOM 1607 C C . ARG A 1 209 ? 13.168 -8.328 -1.414 1.00 96.44 209 ARG A C 1
ATOM 1609 O O . ARG A 1 209 ? 12.054 -8.439 -0.914 1.00 96.44 209 ARG A O 1
ATOM 1616 N N . ALA A 1 210 ? 13.446 -8.711 -2.661 1.00 97.50 210 ALA A N 1
ATOM 1617 C CA . ALA A 1 210 ? 12.405 -9.171 -3.577 1.00 97.50 210 ALA A CA 1
ATOM 1618 C C . ALA A 1 210 ? 11.947 -10.612 -3.290 1.00 97.50 210 ALA A C 1
ATOM 1620 O O . ALA A 1 210 ? 10.771 -10.926 -3.472 1.00 97.50 210 ALA A O 1
ATOM 1621 N N . SER A 1 211 ? 12.827 -11.488 -2.790 1.00 97.62 211 SER A N 1
ATOM 1622 C CA . SER A 1 211 ? 12.446 -12.873 -2.475 1.00 97.62 211 SER A CA 1
ATOM 1623 C C . SER A 1 211 ? 11.400 -13.001 -1.347 1.00 97.62 211 SER A C 1
ATOM 1625 O O . SER A 1 211 ? 10.515 -13.851 -1.473 1.00 97.62 211 SER A O 1
ATOM 1627 N N . PRO A 1 212 ? 11.406 -12.200 -0.256 1.00 97.62 212 PRO A N 1
ATOM 1628 C CA . PRO A 1 212 ? 10.256 -12.098 0.649 1.00 97.62 212 PRO A CA 1
ATOM 1629 C C . PRO A 1 212 ? 8.947 -11.702 -0.046 1.00 97.62 212 PRO A C 1
ATOM 1631 O O . PRO A 1 212 ? 7.945 -12.390 0.134 1.00 97.62 212 PRO A O 1
ATOM 1634 N N . VAL A 1 213 ? 8.972 -10.677 -0.906 1.00 97.81 213 VAL A N 1
ATOM 1635 C CA . VAL A 1 213 ? 7.786 -10.212 -1.650 1.00 97.81 213 VAL A CA 1
ATOM 1636 C C . VAL A 1 213 ? 7.212 -11.335 -2.510 1.00 97.81 213 VAL A C 1
ATOM 1638 O O . VAL A 1 213 ? 6.022 -11.618 -2.431 1.00 97.81 213 VAL A O 1
ATOM 1641 N N . ALA A 1 214 ? 8.053 -12.043 -3.268 1.00 97.19 214 ALA A N 1
ATOM 1642 C CA . ALA A 1 214 ? 7.607 -13.166 -4.089 1.00 97.19 214 ALA A CA 1
ATOM 1643 C C . ALA A 1 214 ? 7.005 -14.308 -3.256 1.00 97.19 214 ALA A C 1
ATOM 1645 O O . ALA A 1 214 ? 5.993 -14.888 -3.643 1.00 97.19 214 ALA A O 1
ATOM 1646 N N . ARG A 1 215 ? 7.579 -14.614 -2.084 1.00 96.12 215 ARG A N 1
ATOM 1647 C CA . ARG A 1 215 ? 7.012 -15.618 -1.168 1.00 96.12 215 ARG A CA 1
ATOM 1648 C C . ARG A 1 215 ? 5.650 -15.191 -0.627 1.00 96.12 215 ARG A C 1
ATOM 1650 O O . ARG A 1 215 ? 4.734 -16.009 -0.618 1.00 96.12 215 ARG A O 1
ATOM 1657 N N . LYS A 1 216 ? 5.500 -13.927 -0.223 1.00 95.12 216 LYS A N 1
ATOM 1658 C CA . LYS A 1 216 ? 4.222 -13.383 0.258 1.00 95.12 216 LYS A CA 1
ATOM 1659 C C . LYS A 1 216 ? 3.172 -13.339 -0.856 1.00 95.12 216 LYS A C 1
ATOM 1661 O O . LYS A 1 216 ? 2.027 -13.705 -0.626 1.00 95.12 216 LYS A O 1
ATOM 1666 N N . PHE A 1 217 ? 3.577 -13.010 -2.081 1.00 95.19 217 PHE A N 1
ATOM 1667 C CA . PHE A 1 217 ? 2.712 -13.066 -3.259 1.00 95.19 217 PHE A CA 1
ATOM 1668 C C . PHE A 1 217 ? 2.204 -14.489 -3.532 1.00 95.19 217 PHE A C 1
ATOM 1670 O O . PHE A 1 217 ? 1.005 -14.696 -3.699 1.00 95.19 217 PHE A O 1
ATOM 1677 N N . LEU A 1 218 ? 3.084 -15.496 -3.493 1.00 93.25 218 LEU A N 1
ATOM 1678 C CA . LEU A 1 218 ? 2.675 -16.901 -3.619 1.00 93.25 218 LEU A CA 1
ATOM 1679 C C . LEU A 1 218 ? 1.742 -17.341 -2.479 1.00 93.25 218 LEU A C 1
ATOM 1681 O O . LEU A 1 218 ? 0.824 -18.122 -2.717 1.00 93.25 218 LEU A O 1
ATOM 1685 N N . ALA A 1 219 ? 1.948 -16.834 -1.260 1.00 90.38 219 ALA A N 1
ATOM 1686 C CA . ALA A 1 219 ? 1.062 -17.073 -0.120 1.00 90.38 219 ALA A CA 1
ATOM 1687 C C . ALA A 1 219 ? -0.351 -16.535 -0.374 1.00 90.38 219 ALA A C 1
ATOM 1689 O O . ALA A 1 219 ? -1.333 -17.249 -0.167 1.00 90.38 219 ALA A O 1
ATOM 1690 N N . LEU A 1 220 ? -0.434 -15.298 -0.871 1.00 88.81 220 LEU A N 1
ATOM 1691 C CA . LEU A 1 220 ? -1.680 -14.643 -1.250 1.00 88.81 220 LEU A CA 1
ATOM 1692 C C . LEU A 1 220 ? -2.399 -15.419 -2.361 1.00 88.81 220 LEU A C 1
ATOM 1694 O O . LEU A 1 220 ? -3.581 -15.713 -2.215 1.00 88.81 220 LEU A O 1
ATOM 1698 N N . LEU A 1 221 ? -1.684 -15.844 -3.409 1.00 87.88 221 LEU A N 1
ATOM 1699 C CA . LEU A 1 221 ? -2.250 -16.686 -4.472 1.00 87.88 221 LEU A CA 1
ATOM 1700 C C . LEU A 1 221 ? -2.756 -18.040 -3.960 1.00 87.88 221 LEU A C 1
ATOM 1702 O O . LEU A 1 221 ? -3.761 -18.552 -4.445 1.00 87.88 221 LEU A O 1
ATOM 1706 N N . ALA A 1 222 ? -2.059 -18.630 -2.990 1.00 84.50 222 ALA A N 1
ATOM 1707 C CA . ALA A 1 222 ? -2.444 -19.899 -2.383 1.00 84.50 222 ALA A CA 1
ATOM 1708 C C . ALA A 1 222 ? -3.565 -19.760 -1.338 1.00 84.50 222 ALA A C 1
ATOM 1710 O O . ALA A 1 222 ? -3.973 -20.771 -0.765 1.00 84.50 222 ALA A O 1
ATOM 1711 N N . GLY A 1 223 ? -4.015 -18.535 -1.046 1.00 75.81 223 GLY A N 1
ATOM 1712 C CA . GLY A 1 223 ? -4.986 -18.259 0.007 1.00 75.81 223 GLY A CA 1
ATOM 1713 C C . GLY A 1 223 ? -4.498 -18.639 1.409 1.00 75.81 223 GLY A C 1
ATOM 1714 O O . GLY A 1 223 ? -5.285 -19.068 2.248 1.00 75.81 223 GLY A O 1
ATOM 1715 N N . ARG A 1 224 ? -3.191 -18.539 1.672 1.00 61.25 224 ARG A N 1
ATOM 1716 C CA . ARG A 1 224 ? -2.586 -18.914 2.959 1.00 61.25 224 ARG A CA 1
ATOM 1717 C C . ARG A 1 224 ? -2.226 -17.671 3.754 1.00 61.25 224 ARG A C 1
ATOM 1719 O O . ARG A 1 224 ? -1.204 -17.082 3.449 1.00 61.25 224 ARG A O 1
ATOM 1726 N N . ALA A 1 225 ? -3.004 -17.303 4.775 1.00 52.62 225 ALA A N 1
ATOM 1727 C CA . ALA A 1 225 ? -2.717 -16.141 5.631 1.00 52.62 225 ALA A CA 1
ATOM 1728 C C . ALA A 1 225 ? -1.353 -16.232 6.357 1.00 52.62 225 ALA A C 1
ATOM 1730 O O . ALA A 1 225 ? -0.674 -15.219 6.534 1.00 52.62 225 ALA A O 1
ATOM 1731 N N . ASP A 1 226 ? -0.926 -17.449 6.706 1.00 48.50 226 ASP A N 1
ATOM 1732 C CA . ASP A 1 226 ? 0.226 -17.698 7.577 1.00 48.50 226 ASP A CA 1
ATOM 1733 C C . ASP A 1 226 ? 1.523 -17.941 6.782 1.00 48.50 226 ASP A C 1
ATOM 1735 O O . ASP A 1 226 ? 1.851 -19.082 6.446 1.00 48.50 226 ASP A O 1
ATOM 1739 N N . LEU A 1 227 ? 2.265 -16.863 6.488 1.00 42.56 227 LEU A N 1
ATOM 1740 C CA . LEU A 1 227 ? 3.675 -16.883 6.056 1.00 42.56 227 LEU A CA 1
ATOM 1741 C C . LEU A 1 227 ? 4.437 -15.652 6.558 1.00 42.56 227 LEU A C 1
ATOM 1743 O O . LEU A 1 227 ? 3.927 -14.520 6.345 1.00 42.56 227 LEU A O 1
#

InterPro domains:
  IPR001313 Pumilio RNA-binding repeat [PF22493] (99-224)
  IPR016024 Armadillo-type fold [SSF48371] (83-218)
  IPR040000 Nucleolar protein 9 [PTHR13102] (30-224)

Sequence (227 aa):
RRFSGASIARRRAMDDAAREDAPEKRRAKSGYDGSVQGCDGRRYRVDEDAVAYYDEIQRALDACERRARETAREDEEEARAIEEEARAIGSNALEGCEGQECALSMDARCSRTLEACATRATREAVEGFMKRCGEVTEANGGGYYVMAKSLFGSRVLESAMGVMMEKHLRTEGANEADEARTDAFRRDVLEPMGRALVENAVDVAFDKRASPVARKFLALLAGRADL